Protein AF-Q8W401-F1 (afdb_monomer)

InterPro domains:
  IPR036259 MFS transporter superfamily [G3DSA:1.20.1250.20] (1-183)
  IPR036259 MFS transporter superfamily [SSF103473] (4-294)

Sequence (300 aa):
LCGPISGMIVQPVVGYYSDNCSSRFGRRRPFIAAGAALVTIAVFLIGFAADLGHASGDPLGKGSKPRAIAVFVVGFWILDVANNMLQGPCRALLADLSGGKAGRMRTSNAFFSFFMAVGNVLGYAAGSYSRLYKIFPFSKTPACDIYCANLKSCFFIAVFLLLSLTILALTVVRENELPEKDEHEIDEKAGGGGKSKVPFFGEIFGALKDLPRPMWILLLVTCLNWIAWFPFFLYVTDWMAKEVYGGKVGDGRLYDLGVHAGALGLLLNSVVLGFMSLSVEFLGKKIGGVKRLWGILNFV

Nearest PDB structures (foldseek):
  8bb6-assembly2_B  TM=8.408E-01  e=1.622E-19  Arabidopsis thaliana
  8e2i-assembly1_F  TM=4.088E-01  e=3.345E+00  Homo sapiens
  7tai-assembly1_C  TM=2.744E-01  e=9.959E+00  Homo sapiens
  3wme-assembly1_A  TM=1.448E-01  e=4.346E+00  Cyanidioschyzon merolae strain 10D

Solvent-accessible surface area (backbone atoms only — not comparable to full-atom values): 16053 Å² total; per-residue (Å²): 115,59,62,65,54,32,45,68,49,36,31,57,51,48,49,53,55,31,75,70,34,85,47,98,74,36,38,45,46,58,48,37,53,51,12,54,52,36,32,44,56,11,49,50,36,42,53,39,9,47,52,54,10,38,75,76,68,33,77,87,67,100,64,90,42,67,54,17,49,52,39,28,52,53,15,50,48,41,30,40,41,14,50,30,34,28,51,46,43,50,53,51,49,54,44,59,76,30,68,82,38,68,68,49,39,51,54,49,56,25,50,50,49,25,53,52,19,51,50,48,32,52,50,39,52,55,71,66,42,87,65,47,26,70,81,41,62,84,48,53,46,97,62,32,54,71,69,49,7,22,52,33,37,51,44,53,55,50,43,53,52,50,52,53,50,48,53,47,45,64,70,69,57,79,74,73,82,72,75,78,74,74,71,74,82,71,58,82,80,63,83,84,78,80,91,70,82,66,55,72,65,55,52,52,54,48,58,60,68,70,51,54,71,69,54,56,54,53,51,50,52,50,53,58,53,46,64,63,48,53,57,45,76,74,40,46,33,58,43,30,5,37,73,72,48,66,19,42,90,96,67,45,75,41,20,56,51,16,33,49,50,30,41,48,51,54,26,51,51,24,51,52,50,21,55,45,40,61,42,50,62,57,50,14,64,75,61,75,32,60,69,51,43,54,54,55,61,74,78,109

Secondary structure (DSSP, 8-state):
-HHHHHHHHHHHHHHHHHHT--BTTBSSHHHHHHHHHHHHHHHHHHHTHHHHHHHTT--SSSS--HHHHHHHHHHHHHHHHHHHHHHHHHHHHHHHTTTT-HHHHHHHHHHHHHHHHHHHHHHHHHHH-TTGGGTSGGG-BTTB-HHHHHHHHHHHHHHHHHHHHHHHHHHH---PPPP---GGGTGGGS---------HHHHHHHHHHTS-HHHHHHHHHHHHHHHHHHHHHHHHHHHIIIIIT-PPTTS-HHHHHHHHHHHHHHHHHHHHHHHHHHHHHHHHHHTTSHHHHHHHHT--

Structure (mmCIF, N/CA/C/O backbone):
data_AF-Q8W401-F1
#
_entry.id   AF-Q8W401-F1
#
loop_
_atom_site.group_PDB
_atom_site.id
_atom_site.type_symbol
_atom_site.label_atom_id
_atom_site.label_alt_id
_atom_site.label_comp_id
_atom_site.label_asym_id
_atom_site.label_entity_id
_atom_site.label_seq_id
_atom_site.pdbx_PDB_ins_code
_atom_site.Cartn_x
_atom_site.Cartn_y
_atom_site.Cartn_z
_atom_site.occupancy
_atom_site.B_iso_or_equiv
_atom_site.auth_seq_id
_atom_site.auth_comp_id
_atom_site.auth_asym_id
_atom_site.auth_atom_id
_atom_site.pdbx_PDB_model_num
ATOM 1 N N . LEU A 1 1 ? -4.414 8.780 -10.825 1.00 53.62 1 LEU A N 1
ATOM 2 C CA . LEU A 1 1 ? -5.872 9.000 -10.671 1.00 53.62 1 LEU A CA 1
ATOM 3 C C . LEU A 1 1 ? -6.590 7.824 -10.003 1.00 53.62 1 LEU A C 1
ATOM 5 O O . LEU A 1 1 ? -7.499 8.080 -9.231 1.00 53.62 1 LEU A O 1
ATOM 9 N N . CYS A 1 2 ? -6.184 6.572 -10.253 1.00 67.38 2 CYS A N 1
ATOM 10 C CA . CYS A 1 2 ? -6.831 5.394 -9.662 1.00 67.38 2 CYS A CA 1
ATOM 11 C C . CYS A 1 2 ? -6.937 5.456 -8.121 1.00 67.38 2 CYS A C 1
ATOM 13 O O . CYS A 1 2 ? -8.058 5.434 -7.627 1.00 67.38 2 CYS A O 1
ATOM 15 N N . GLY A 1 3 ? -5.817 5.714 -7.424 1.00 72.00 3 GLY A N 1
ATOM 16 C CA . GLY A 1 3 ? -5.722 5.883 -5.959 1.00 72.00 3 GLY A CA 1
ATOM 17 C C . GLY A 1 3 ? -6.899 6.601 -5.295 1.00 72.00 3 GLY A C 1
ATOM 18 O O . GLY A 1 3 ? -7.693 5.991 -4.577 1.00 72.00 3 GLY A O 1
ATOM 19 N N . PRO A 1 4 ? -7.038 7.917 -5.533 1.00 71.88 4 PRO A N 1
ATOM 20 C CA . PRO A 1 4 ? -8.121 8.696 -4.942 1.00 71.88 4 PRO A CA 1
ATOM 21 C C . PRO A 1 4 ? -9.519 8.221 -5.350 1.00 71.88 4 PRO A C 1
ATOM 23 O O . PRO A 1 4 ? -10.421 8.218 -4.519 1.00 71.88 4 PRO A O 1
ATOM 26 N N . ILE A 1 5 ? -9.717 7.803 -6.606 1.00 75.75 5 ILE A N 1
ATOM 27 C CA . ILE A 1 5 ? -11.035 7.363 -7.089 1.00 75.75 5 ILE A CA 1
ATOM 28 C C . ILE A 1 5 ? -11.457 6.063 -6.407 1.00 75.75 5 ILE A C 1
ATOM 30 O O . ILE A 1 5 ? -12.587 5.973 -5.923 1.00 75.75 5 ILE A O 1
ATOM 34 N N . SER A 1 6 ? -10.570 5.067 -6.338 1.00 81.31 6 SER A N 1
ATOM 35 C CA . SER A 1 6 ? -10.914 3.815 -5.672 1.00 81.31 6 SER A CA 1
ATOM 36 C C . SER A 1 6 ? -11.056 4.032 -4.166 1.00 81.31 6 SER A C 1
ATOM 38 O O . SER A 1 6 ? -12.017 3.542 -3.592 1.00 81.31 6 SER A O 1
ATOM 40 N N . GLY A 1 7 ? -10.226 4.868 -3.535 1.00 79.44 7 GLY A N 1
ATOM 41 C CA . GLY A 1 7 ? -10.394 5.223 -2.123 1.00 79.44 7 GLY A CA 1
ATOM 42 C C . GLY A 1 7 ? -11.759 5.844 -1.812 1.00 79.44 7 GLY A C 1
ATOM 43 O O . GLY A 1 7 ? -12.415 5.430 -0.857 1.00 79.44 7 GLY A O 1
ATOM 44 N N . MET A 1 8 ? -12.229 6.776 -2.648 1.00 80.12 8 MET A N 1
ATOM 45 C CA . MET A 1 8 ? -13.526 7.442 -2.466 1.00 80.12 8 MET A CA 1
ATOM 46 C C . MET A 1 8 ? -14.729 6.511 -2.644 1.00 80.12 8 MET A C 1
ATOM 48 O O . MET A 1 8 ? -15.751 6.727 -2.001 1.00 80.12 8 MET A O 1
ATOM 52 N N . ILE A 1 9 ? -14.639 5.506 -3.517 1.00 83.69 9 ILE A N 1
ATOM 53 C CA . ILE A 1 9 ? -15.779 4.634 -3.846 1.00 83.69 9 ILE A CA 1
ATOM 54 C C . ILE A 1 9 ? -15.702 3.312 -3.081 1.00 83.69 9 ILE A C 1
ATOM 56 O O . ILE A 1 9 ? -16.675 2.884 -2.466 1.00 83.69 9 ILE A O 1
ATOM 60 N N . VAL A 1 10 ? -14.545 2.657 -3.099 1.00 86.06 10 VAL A N 1
ATOM 61 C CA . VAL A 1 10 ? -14.350 1.316 -2.541 1.00 86.06 10 VAL A CA 1
ATOM 62 C C . VAL A 1 10 ? -14.440 1.344 -1.025 1.00 86.06 10 VAL A C 1
ATOM 64 O O . VAL A 1 10 ? -15.120 0.487 -0.473 1.00 86.06 10 VAL A O 1
ATOM 67 N N . GLN A 1 11 ? -13.816 2.309 -0.337 1.00 84.06 11 GLN A N 1
ATOM 68 C CA . GLN A 1 11 ? -13.836 2.307 1.132 1.00 84.06 11 GLN A CA 1
ATOM 69 C C . GLN A 1 11 ? -15.258 2.448 1.701 1.00 84.06 11 GLN A C 1
ATOM 71 O O . GLN A 1 11 ? -15.605 1.638 2.563 1.00 84.06 11 GLN A O 1
ATOM 76 N N . PRO A 1 12 ? -16.117 3.378 1.229 1.00 83.50 12 PRO A N 1
ATOM 77 C CA . PRO A 1 12 ? -17.485 3.471 1.735 1.00 83.50 12 PRO A CA 1
ATOM 78 C C . PRO A 1 12 ? -18.342 2.262 1.353 1.00 83.50 12 PRO A C 1
ATOM 80 O O . PRO A 1 12 ? -19.078 1.751 2.193 1.00 83.50 12 PRO A O 1
ATOM 83 N N . VAL A 1 13 ? -18.220 1.769 0.112 1.00 85.81 13 VAL A N 1
ATOM 84 C CA . VAL A 1 13 ? -18.983 0.605 -0.374 1.00 85.81 13 VAL A CA 1
ATOM 85 C C . VAL A 1 13 ? -18.628 -0.635 0.437 1.00 85.81 13 VAL A C 1
ATOM 87 O O . VAL A 1 13 ? -19.504 -1.293 0.994 1.00 85.81 13 VAL A O 1
ATOM 90 N N . VAL A 1 14 ? -17.335 -0.941 0.541 1.00 86.50 14 VAL A N 1
ATOM 91 C CA . VAL A 1 14 ? -16.844 -2.089 1.304 1.00 86.50 14 VAL A CA 1
ATOM 92 C C . VAL A 1 14 ? -17.163 -1.923 2.784 1.00 86.50 14 VAL A C 1
ATOM 94 O O . VAL A 1 14 ? -17.536 -2.905 3.407 1.00 86.50 14 VAL A O 1
ATOM 97 N N . GLY A 1 15 ? -17.075 -0.713 3.343 1.00 84.12 15 GLY A N 1
ATOM 98 C CA . GLY A 1 15 ? -17.476 -0.438 4.724 1.00 84.12 15 GLY A CA 1
ATOM 99 C C . GLY A 1 15 ? -18.934 -0.818 4.985 1.00 84.12 15 GLY A C 1
ATOM 100 O O . GLY A 1 15 ? -19.200 -1.649 5.848 1.00 84.12 15 GLY A O 1
ATOM 101 N N . TYR A 1 16 ? -19.859 -0.304 4.172 1.00 83.50 16 TYR A N 1
ATOM 102 C CA . TYR A 1 16 ? -21.290 -0.579 4.311 1.00 83.50 16 TYR A CA 1
ATOM 103 C C . TYR A 1 16 ? -21.640 -2.057 4.118 1.00 83.50 16 TYR A C 1
ATOM 105 O O . TYR A 1 16 ? -22.346 -2.643 4.938 1.00 83.50 16 TYR A O 1
ATOM 113 N N . TYR A 1 17 ? -21.139 -2.692 3.055 1.00 84.44 17 TYR A N 1
ATOM 114 C CA . TYR A 1 17 ? -21.417 -4.112 2.822 1.00 84.44 17 TYR A CA 1
ATOM 115 C C . TYR A 1 17 ? -20.720 -5.011 3.840 1.00 84.44 17 TYR A C 1
ATOM 117 O O . TYR A 1 17 ? -21.271 -6.046 4.208 1.00 84.44 17 TYR A O 1
ATOM 125 N N . SER A 1 18 ? -19.538 -4.619 4.323 1.00 84.25 18 SER A N 1
ATOM 126 C CA . SER A 1 18 ? -18.862 -5.332 5.399 1.00 84.25 18 SER A CA 1
ATOM 127 C C . SER A 1 18 ? -19.640 -5.237 6.694 1.00 84.25 18 SER A C 1
ATOM 129 O O . SER A 1 18 ? -19.742 -6.254 7.361 1.00 84.25 18 SER A O 1
ATOM 131 N N . ASP A 1 19 ? -20.199 -4.082 7.048 1.00 80.38 19 ASP A N 1
ATOM 132 C CA . ASP A 1 19 ? -20.961 -3.908 8.289 1.00 80.38 19 ASP A CA 1
ATOM 133 C C . ASP A 1 19 ? -22.314 -4.645 8.276 1.00 80.38 19 ASP A C 1
ATOM 135 O O . ASP A 1 19 ? -22.806 -5.026 9.336 1.00 80.38 19 ASP A O 1
ATOM 139 N N . ASN A 1 20 ? -22.875 -4.921 7.094 1.00 77.50 20 ASN A N 1
ATOM 140 C CA . ASN A 1 20 ? -24.148 -5.633 6.916 1.00 77.50 20 ASN A CA 1
ATOM 141 C C . ASN A 1 20 ? -23.993 -7.128 6.559 1.00 77.50 20 ASN A C 1
ATOM 143 O O . ASN A 1 20 ? -24.969 -7.799 6.226 1.00 77.50 20 ASN A O 1
ATOM 147 N N . CYS A 1 21 ? -22.773 -7.670 6.577 1.00 80.56 21 CYS A N 1
ATOM 148 C CA . CYS A 1 21 ? -22.515 -9.054 6.185 1.00 80.56 21 CYS A CA 1
ATOM 149 C C . CYS A 1 21 ? -22.707 -10.034 7.353 1.00 80.56 21 CYS A C 1
ATOM 151 O O . CYS A 1 21 ? -22.027 -9.935 8.371 1.00 80.56 21 CYS A O 1
ATOM 153 N N . SER A 1 22 ? -23.563 -11.043 7.173 1.00 76.94 22 SER A N 1
ATOM 154 C CA . SER A 1 22 ? -23.825 -12.118 8.145 1.00 76.94 22 SER A CA 1
ATOM 155 C C . SER A 1 22 ? -23.266 -13.475 7.682 1.00 76.94 22 SER A C 1
ATOM 157 O O . SER A 1 22 ? -23.947 -14.502 7.714 1.00 76.94 22 SER A O 1
ATOM 159 N N . SER A 1 23 ? -22.039 -13.493 7.156 1.00 78.75 23 SER A N 1
ATOM 160 C CA . SER A 1 23 ? -21.417 -14.725 6.652 1.00 78.75 23 SER A CA 1
ATOM 161 C C . SER A 1 23 ? -20.964 -15.653 7.786 1.00 78.75 23 SER A C 1
ATOM 163 O O . SER A 1 23 ? -20.516 -15.200 8.836 1.00 78.75 23 SER A O 1
ATOM 165 N N . ARG A 1 24 ? -20.951 -16.973 7.532 1.00 75.38 24 ARG A N 1
ATOM 166 C CA . ARG A 1 24 ? -20.413 -18.009 8.447 1.00 75.38 24 ARG A CA 1
ATOM 167 C C . ARG A 1 24 ? -18.958 -17.786 8.871 1.00 75.38 24 ARG A C 1
ATOM 169 O O . ARG A 1 24 ? -18.494 -18.386 9.833 1.00 75.38 24 ARG A O 1
ATOM 176 N N . PHE A 1 25 ? -18.215 -16.987 8.107 1.00 74.81 25 PHE A N 1
ATOM 177 C CA . PHE A 1 25 ? -16.818 -16.658 8.386 1.00 74.81 25 PHE A CA 1
ATOM 178 C C . PHE A 1 25 ? -16.664 -15.381 9.224 1.00 74.81 25 PHE A C 1
ATOM 180 O O . PHE A 1 25 ? -15.539 -14.985 9.508 1.00 74.81 25 PHE A O 1
ATOM 187 N N . GLY A 1 26 ? -17.766 -14.755 9.638 1.00 78.69 26 GLY A N 1
ATOM 188 C CA . GLY A 1 26 ? -17.787 -13.447 10.277 1.00 78.69 26 GLY A CA 1
ATOM 189 C C . GLY A 1 26 ? -18.196 -12.339 9.310 1.00 78.69 26 GLY A C 1
ATOM 190 O O . GLY A 1 26 ? -18.414 -12.554 8.115 1.00 78.69 26 GLY A O 1
ATOM 191 N N . ARG A 1 27 ? -18.277 -11.134 9.855 1.00 84.81 27 ARG A N 1
ATOM 192 C CA . ARG A 1 27 ? -18.772 -9.927 9.209 1.00 84.81 27 ARG A CA 1
ATOM 193 C C . ARG A 1 27 ? -17.706 -9.244 8.350 1.00 84.81 27 ARG A C 1
ATOM 195 O O . ARG A 1 27 ? -17.949 -8.949 7.181 1.00 84.81 27 ARG A O 1
ATOM 202 N N . ARG A 1 28 ? -16.495 -9.025 8.882 1.00 86.00 28 ARG A N 1
ATOM 203 C CA . ARG A 1 28 ? -15.424 -8.289 8.165 1.00 86.00 28 ARG A CA 1
ATOM 204 C C . ARG A 1 28 ? -14.432 -9.208 7.456 1.00 86.00 28 ARG A C 1
ATOM 206 O O . ARG A 1 28 ? -13.881 -8.856 6.412 1.00 86.00 28 ARG A O 1
ATOM 213 N N . ARG A 1 29 ? -14.259 -10.424 7.971 1.00 87.19 29 ARG A N 1
ATOM 214 C CA . ARG A 1 29 ? -13.367 -11.470 7.439 1.00 87.19 29 ARG A CA 1
ATOM 215 C C . ARG A 1 29 ? -13.479 -11.768 5.937 1.00 87.19 29 ARG A C 1
ATOM 217 O O . ARG A 1 29 ? -12.428 -11.816 5.293 1.00 87.19 29 ARG A O 1
ATOM 224 N N . PRO A 1 30 ? -14.674 -11.944 5.336 1.00 89.00 30 PRO A N 1
ATOM 225 C CA . PRO A 1 30 ? -14.780 -12.238 3.905 1.00 89.00 30 PRO A CA 1
ATOM 226 C C . PRO A 1 30 ? -14.191 -11.130 3.025 1.00 89.00 30 PRO A C 1
ATOM 228 O O . PRO A 1 30 ? -13.574 -11.418 2.002 1.00 89.00 30 PRO A O 1
ATOM 231 N N . PHE A 1 31 ? -14.327 -9.871 3.447 1.00 90.75 31 PHE A N 1
ATOM 232 C CA . PHE A 1 31 ? -13.817 -8.721 2.704 1.00 90.75 31 PHE A CA 1
ATOM 233 C C . PHE A 1 31 ? -12.294 -8.621 2.789 1.00 90.75 31 PHE A C 1
ATOM 235 O O . PHE A 1 31 ? -11.649 -8.329 1.785 1.00 90.75 31 PHE A O 1
ATOM 242 N N . ILE A 1 32 ? -11.710 -8.950 3.946 1.00 90.44 32 ILE A N 1
ATOM 243 C CA . ILE A 1 32 ? -10.251 -9.044 4.112 1.00 90.44 32 ILE A CA 1
ATOM 244 C C . ILE A 1 32 ? -9.686 -10.160 3.218 1.00 90.44 32 ILE A C 1
ATOM 246 O O . ILE A 1 32 ? -8.704 -9.943 2.509 1.00 90.44 32 ILE A O 1
ATOM 250 N N . ALA A 1 33 ? -10.332 -11.333 3.198 1.00 92.19 33 ALA A N 1
ATOM 251 C CA . ALA A 1 33 ? -9.932 -12.457 2.349 1.00 92.19 33 ALA A CA 1
ATOM 252 C C . ALA A 1 33 ? -10.006 -12.108 0.853 1.00 92.19 33 ALA A C 1
ATOM 254 O O . ALA A 1 33 ? -9.061 -12.359 0.105 1.00 92.19 33 ALA A O 1
ATOM 255 N N . ALA A 1 34 ? -11.115 -11.496 0.427 1.00 92.81 34 ALA A N 1
ATOM 256 C CA . ALA A 1 34 ? -11.310 -11.052 -0.948 1.00 92.81 34 ALA A CA 1
ATOM 257 C C . ALA A 1 34 ? -10.284 -9.980 -1.347 1.00 92.81 34 ALA A C 1
ATOM 259 O O . ALA A 1 34 ? -9.687 -10.083 -2.416 1.00 92.81 34 ALA A O 1
ATOM 260 N N . GLY A 1 35 ? -10.006 -9.012 -0.468 1.00 93.31 35 GLY A N 1
ATOM 261 C CA . GLY A 1 35 ? -8.952 -8.019 -0.669 1.00 93.31 35 GLY A CA 1
ATOM 262 C C . GLY A 1 35 ? -7.580 -8.667 -0.865 1.00 93.31 35 GLY A C 1
ATOM 263 O O . GLY A 1 35 ? -6.893 -8.357 -1.833 1.00 93.31 35 GLY A O 1
ATOM 264 N N . ALA A 1 36 ? -7.197 -9.630 -0.020 1.00 94.25 36 ALA A N 1
ATOM 265 C CA . ALA A 1 36 ? -5.917 -10.337 -0.145 1.00 94.25 36 ALA A CA 1
ATOM 266 C C . ALA A 1 36 ? -5.808 -11.160 -1.446 1.00 94.25 36 ALA A C 1
ATOM 268 O O . ALA A 1 36 ? -4.750 -11.191 -2.086 1.00 94.25 36 ALA A O 1
ATOM 269 N N . ALA A 1 37 ? -6.906 -11.788 -1.876 1.00 95.12 37 ALA A N 1
ATOM 270 C CA . ALA A 1 37 ? -6.972 -12.494 -3.154 1.00 95.12 37 ALA A CA 1
ATOM 271 C C . ALA A 1 37 ? -6.835 -11.531 -4.347 1.00 95.12 37 ALA A C 1
ATOM 273 O O . ALA A 1 37 ? -6.069 -11.800 -5.273 1.00 95.12 37 ALA A O 1
ATOM 274 N N . LEU A 1 38 ? -7.510 -10.378 -4.305 1.00 95.06 38 LEU A N 1
ATOM 275 C CA . LEU A 1 38 ? -7.401 -9.352 -5.342 1.00 95.06 38 LEU A CA 1
ATOM 276 C C . LEU A 1 38 ? -6.004 -8.726 -5.390 1.00 95.06 38 LEU A C 1
ATOM 278 O O . LEU A 1 38 ? -5.482 -8.540 -6.488 1.00 95.06 38 LEU A O 1
ATOM 282 N N . VAL A 1 39 ? -5.365 -8.470 -4.237 1.00 95.31 39 VAL A N 1
ATOM 283 C CA . VAL A 1 39 ? -3.959 -8.030 -4.190 1.00 95.31 39 VAL A CA 1
ATOM 284 C C . VAL A 1 39 ? -3.101 -9.058 -4.912 1.00 95.31 39 VAL A C 1
ATOM 286 O O . VAL A 1 39 ? -2.348 -8.686 -5.803 1.00 95.31 39 VAL A O 1
ATOM 289 N N . THR A 1 40 ? -3.266 -10.345 -4.596 1.00 94.88 40 THR A N 1
ATOM 290 C CA . THR A 1 40 ? -2.511 -11.433 -5.232 1.00 94.88 40 THR A CA 1
ATOM 291 C C . THR A 1 40 ? -2.641 -11.394 -6.755 1.00 94.88 40 THR A C 1
ATOM 293 O O . THR A 1 40 ? -1.631 -11.337 -7.454 1.00 94.88 40 THR A O 1
ATOM 296 N N . ILE A 1 41 ? -3.868 -11.343 -7.280 1.00 95.25 41 ILE A N 1
ATOM 297 C CA . ILE A 1 41 ? -4.121 -11.243 -8.727 1.00 95.25 41 ILE A CA 1
ATOM 298 C C . ILE A 1 41 ? -3.446 -9.996 -9.314 1.00 95.25 41 ILE A C 1
ATOM 300 O O . ILE A 1 41 ? -2.795 -10.069 -10.356 1.00 95.25 41 ILE A O 1
ATOM 304 N N . ALA A 1 42 ? -3.557 -8.857 -8.633 1.00 95.19 42 ALA A N 1
ATOM 305 C CA . ALA A 1 42 ? -3.017 -7.593 -9.102 1.00 95.19 42 ALA A CA 1
ATOM 306 C C . ALA A 1 42 ? -1.485 -7.586 -9.197 1.00 95.19 42 ALA A C 1
ATOM 308 O O . ALA A 1 42 ? -0.945 -7.199 -10.234 1.00 95.19 42 ALA A O 1
ATOM 309 N N . VAL A 1 43 ? -0.768 -8.045 -8.161 1.00 93.00 43 VAL A N 1
ATOM 310 C CA . VAL A 1 43 ? 0.703 -8.117 -8.219 1.00 93.00 43 VAL A CA 1
ATOM 311 C C . VAL A 1 43 ? 1.198 -9.148 -9.230 1.00 93.00 43 VAL A C 1
ATOM 313 O O . VAL A 1 43 ? 2.246 -8.923 -9.834 1.00 93.00 43 VAL A O 1
ATOM 316 N N . PHE A 1 44 ? 0.444 -10.219 -9.498 1.00 91.88 44 PHE A N 1
ATOM 317 C CA . PHE A 1 44 ? 0.750 -11.116 -10.615 1.00 91.88 44 PHE A CA 1
ATOM 318 C C . PHE A 1 44 ? 0.619 -10.408 -11.967 1.00 91.88 44 PHE A C 1
ATOM 320 O O . PHE A 1 44 ? 1.551 -10.459 -12.768 1.00 91.88 44 PHE A O 1
ATOM 327 N N . LEU A 1 45 ? -0.487 -9.697 -12.210 1.00 92.81 45 LEU A N 1
ATOM 328 C CA . LEU A 1 45 ? -0.677 -8.937 -13.450 1.00 92.81 45 LEU A CA 1
ATOM 329 C C . LEU A 1 45 ? 0.415 -7.880 -13.645 1.00 92.81 45 LEU A C 1
ATOM 331 O O . LEU A 1 45 ? 0.962 -7.766 -14.737 1.00 92.81 45 LEU A O 1
ATOM 335 N N . ILE A 1 46 ? 0.773 -7.146 -12.589 1.00 91.75 46 ILE A N 1
ATOM 336 C CA . ILE A 1 46 ? 1.822 -6.119 -12.632 1.00 91.75 46 ILE A CA 1
ATOM 337 C C . ILE A 1 46 ? 3.199 -6.753 -12.856 1.00 91.75 46 ILE A C 1
ATOM 339 O O . ILE A 1 46 ? 3.941 -6.322 -13.737 1.00 91.75 46 ILE A O 1
ATOM 343 N N . GLY A 1 47 ? 3.546 -7.784 -12.081 1.00 89.31 47 GLY A 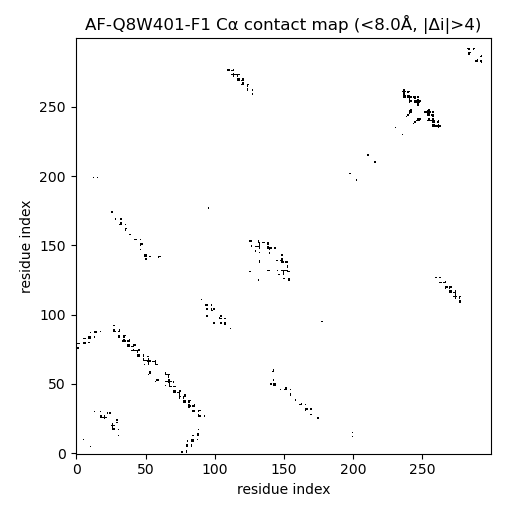N 1
ATOM 344 C CA . GLY A 1 47 ? 4.850 -8.442 -12.154 1.00 89.31 47 GLY A CA 1
ATOM 345 C C . GLY A 1 47 ? 5.106 -9.114 -13.501 1.00 89.31 47 GLY A C 1
ATOM 346 O O . GLY A 1 47 ? 6.224 -9.061 -14.007 1.00 89.31 47 GLY A O 1
ATOM 347 N N . PHE A 1 48 ? 4.073 -9.704 -14.106 1.00 89.31 48 PHE A N 1
ATOM 348 C CA . PHE A 1 48 ? 4.147 -10.371 -15.409 1.00 89.31 48 PHE A CA 1
ATOM 349 C C . PHE A 1 48 ? 3.661 -9.499 -16.573 1.00 89.31 48 PHE A C 1
ATOM 351 O O . PHE A 1 48 ? 3.533 -9.998 -17.689 1.00 89.31 48 PHE A O 1
ATOM 358 N N . ALA A 1 49 ? 3.432 -8.197 -16.366 1.00 90.12 49 ALA A N 1
ATOM 359 C CA . ALA A 1 49 ? 2.929 -7.304 -17.410 1.00 90.12 49 ALA A CA 1
ATOM 360 C C . ALA A 1 49 ? 3.817 -7.316 -18.666 1.00 90.12 49 ALA A C 1
ATOM 362 O O . ALA A 1 49 ? 3.311 -7.359 -19.785 1.00 90.12 49 ALA A O 1
ATOM 363 N N . ALA A 1 50 ? 5.143 -7.341 -18.488 1.00 87.06 50 ALA A N 1
ATOM 364 C CA . ALA A 1 50 ? 6.096 -7.406 -19.595 1.00 87.06 50 ALA A CA 1
ATOM 365 C C . ALA A 1 50 ? 6.033 -8.741 -20.361 1.00 87.06 50 ALA A C 1
ATOM 367 O O . ALA A 1 50 ? 6.126 -8.741 -21.588 1.00 87.06 50 ALA A O 1
ATOM 368 N N . ASP A 1 51 ? 5.847 -9.865 -19.662 1.00 87.19 51 ASP A N 1
ATOM 369 C CA . ASP A 1 51 ? 5.745 -11.192 -20.284 1.00 87.19 51 ASP A CA 1
ATOM 370 C C . ASP A 1 51 ? 4.412 -11.382 -20.998 1.00 87.19 51 ASP A C 1
ATOM 372 O O . ASP A 1 51 ? 4.382 -11.879 -22.118 1.00 87.19 51 ASP A O 1
ATOM 376 N N . LEU A 1 52 ? 3.313 -10.948 -20.376 1.00 88.31 52 LEU A N 1
ATOM 377 C CA . LEU A 1 52 ? 1.976 -10.981 -20.964 1.00 88.31 52 LEU A CA 1
ATOM 378 C C . LEU A 1 52 ? 1.879 -10.039 -22.166 1.00 88.31 52 LEU A C 1
ATOM 380 O O . LEU A 1 52 ? 1.295 -10.398 -23.188 1.00 88.31 52 LEU A O 1
ATOM 384 N N . GLY A 1 53 ? 2.499 -8.860 -22.085 1.00 88.56 53 GLY A N 1
ATOM 385 C CA . GLY A 1 53 ? 2.644 -7.952 -23.220 1.00 88.56 53 GLY A CA 1
ATOM 386 C C . GLY A 1 53 ? 3.408 -8.605 -24.367 1.00 88.56 53 GLY A C 1
ATOM 387 O O . GLY A 1 53 ? 2.946 -8.594 -25.504 1.00 88.56 53 GLY A O 1
ATOM 388 N N . HIS A 1 54 ? 4.533 -9.261 -24.073 1.00 86.88 54 HIS A N 1
ATOM 389 C CA . HIS A 1 54 ? 5.301 -9.969 -25.093 1.00 86.88 54 HIS A CA 1
ATOM 390 C C . HIS A 1 54 ? 4.530 -11.148 -25.708 1.00 86.88 54 HIS A C 1
ATOM 392 O O . HIS A 1 54 ? 4.452 -11.251 -26.929 1.00 86.88 54 HIS A O 1
ATOM 398 N N . ALA A 1 55 ? 3.898 -11.990 -24.886 1.00 87.94 55 ALA A N 1
ATOM 399 C CA . ALA A 1 55 ? 3.083 -13.118 -25.343 1.00 87.94 55 ALA A CA 1
ATOM 400 C C . ALA A 1 55 ? 1.881 -12.667 -26.185 1.00 87.94 55 ALA A C 1
ATOM 402 O O . ALA A 1 55 ? 1.474 -13.357 -27.116 1.00 87.94 55 ALA A O 1
ATOM 403 N N . SER A 1 56 ? 1.336 -11.487 -25.889 1.00 87.31 56 SER A N 1
ATOM 404 C CA . SER A 1 56 ? 0.279 -10.871 -26.687 1.00 87.31 56 SER A CA 1
ATOM 405 C C . SER A 1 56 ? 0.804 -10.125 -27.912 1.00 87.31 56 SER A C 1
ATOM 407 O O . SER A 1 56 ? -0.015 -9.647 -28.685 1.00 87.31 56 SER A O 1
ATOM 409 N N . GLY A 1 57 ? 2.123 -10.054 -28.135 1.00 84.38 57 GLY A N 1
ATOM 410 C CA . GLY A 1 57 ? 2.783 -9.602 -29.365 1.00 84.38 57 GLY A CA 1
ATOM 411 C C . GLY A 1 57 ? 3.529 -8.264 -29.281 1.00 84.38 57 GLY A C 1
ATOM 412 O O . GLY A 1 57 ? 3.785 -7.664 -30.323 1.00 84.38 57 GLY A O 1
ATOM 413 N N . ASP A 1 58 ? 3.863 -7.775 -28.082 1.00 87.94 58 ASP A N 1
ATOM 414 C CA . ASP A 1 58 ? 4.787 -6.642 -27.931 1.00 87.94 58 ASP A CA 1
ATOM 415 C C . ASP A 1 58 ? 6.233 -7.038 -28.307 1.00 87.94 58 ASP A C 1
ATOM 417 O O . ASP A 1 58 ? 6.680 -8.160 -28.022 1.00 87.94 58 ASP A O 1
ATOM 421 N N . PRO A 1 59 ? 7.009 -6.108 -28.899 1.00 83.69 59 PRO A N 1
ATOM 422 C CA . PRO A 1 59 ? 8.382 -6.369 -29.312 1.00 83.69 59 PRO A CA 1
ATOM 423 C C . PRO A 1 59 ? 9.333 -6.569 -28.120 1.00 83.69 59 PRO A C 1
ATOM 425 O O . PRO A 1 59 ? 9.235 -5.913 -27.076 1.00 83.69 59 PRO A O 1
ATOM 428 N N . LEU A 1 60 ? 10.327 -7.441 -28.310 1.00 74.88 60 LEU A N 1
ATOM 429 C CA . LEU A 1 60 ? 11.451 -7.615 -27.388 1.00 74.88 60 LEU A CA 1
ATOM 430 C C . LEU A 1 60 ? 12.457 -6.472 -27.603 1.00 74.88 60 LEU A C 1
ATOM 432 O O . LEU A 1 60 ? 13.256 -6.508 -28.532 1.00 74.88 60 LEU A O 1
ATOM 436 N N . GLY A 1 61 ? 12.405 -5.426 -26.772 1.00 70.44 61 GLY A N 1
ATOM 437 C CA . GLY A 1 61 ? 13.365 -4.317 -26.840 1.00 70.44 61 GLY A CA 1
ATOM 438 C C . GLY A 1 61 ? 12.995 -3.090 -26.001 1.00 70.44 61 GLY A C 1
ATOM 439 O O . GLY A 1 61 ? 12.012 -3.106 -25.257 1.00 70.44 61 GLY A O 1
ATOM 440 N N . LYS A 1 62 ? 13.787 -2.013 -26.140 1.00 65.75 62 LYS A N 1
ATOM 441 C CA . LYS A 1 62 ? 13.598 -0.696 -25.487 1.00 65.75 62 LYS A CA 1
ATOM 442 C C . LYS A 1 62 ? 12.582 0.205 -26.227 1.00 65.75 62 LYS A C 1
ATOM 444 O O . LYS A 1 62 ? 12.770 1.413 -26.315 1.00 65.75 62 LYS A O 1
ATOM 449 N N . GLY A 1 63 ? 11.538 -0.390 -26.808 1.00 73.69 63 GLY A N 1
ATOM 450 C CA . GLY A 1 63 ? 10.461 0.321 -27.507 1.00 73.69 63 GLY A CA 1
ATOM 451 C C . GLY A 1 63 ? 9.209 0.494 -26.645 1.00 73.69 63 GLY A C 1
ATOM 452 O O . GLY A 1 63 ? 9.116 -0.066 -25.55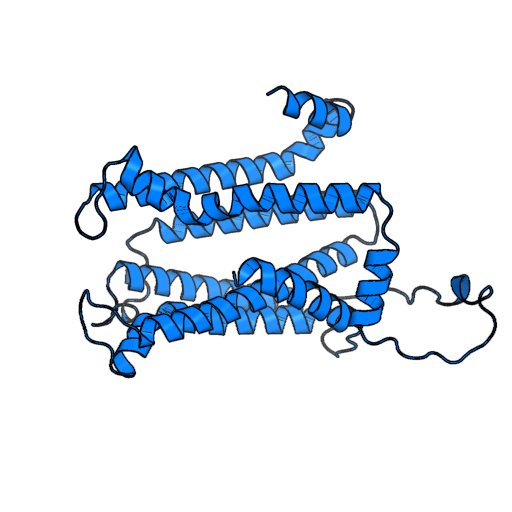2 1.00 73.69 63 GLY A O 1
ATOM 453 N N . SER A 1 64 ? 8.228 1.244 -27.152 1.00 78.94 64 SER A N 1
ATOM 454 C CA . SER A 1 64 ? 6.900 1.315 -26.531 1.00 78.94 64 SER A CA 1
ATOM 455 C C . SER A 1 64 ? 6.235 -0.066 -26.550 1.00 78.94 64 SER A C 1
ATOM 457 O O . SER A 1 64 ? 6.198 -0.722 -27.591 1.00 78.94 64 SER A O 1
ATOM 459 N N . LYS A 1 65 ? 5.725 -0.504 -25.394 1.00 87.69 65 LYS A N 1
ATOM 460 C CA . LYS A 1 65 ? 5.075 -1.808 -25.184 1.00 87.69 65 LYS A CA 1
ATOM 461 C C . LYS A 1 65 ? 3.610 -1.590 -24.790 1.00 87.69 65 LYS A C 1
ATOM 463 O O . LYS A 1 65 ? 3.287 -1.622 -23.599 1.00 87.69 65 LYS A O 1
ATOM 468 N N . PRO A 1 66 ? 2.726 -1.255 -25.747 1.00 88.75 66 PRO A N 1
ATOM 469 C CA . PRO A 1 66 ? 1.365 -0.828 -25.438 1.00 88.75 66 PRO A CA 1
ATOM 470 C C . PRO A 1 66 ? 0.547 -1.919 -24.738 1.00 88.75 66 PRO A C 1
ATOM 472 O O . PRO A 1 66 ? -0.249 -1.598 -23.855 1.00 88.75 66 PRO A O 1
ATOM 475 N N . ARG A 1 67 ? 0.753 -3.201 -25.074 1.00 89.75 67 ARG A N 1
ATOM 476 C CA . ARG A 1 67 ? 0.000 -4.306 -24.459 1.00 89.75 67 ARG A CA 1
ATOM 477 C C . ARG A 1 67 ? 0.466 -4.555 -23.024 1.00 89.75 67 ARG A C 1
ATOM 479 O O . ARG A 1 67 ? -0.372 -4.695 -22.137 1.00 89.75 67 ARG A O 1
ATOM 486 N N . ALA A 1 68 ? 1.772 -4.500 -22.763 1.00 89.56 68 ALA A N 1
ATOM 487 C CA . ALA A 1 68 ? 2.324 -4.548 -21.409 1.00 89.56 68 ALA A CA 1
ATOM 488 C C . ALA A 1 68 ? 1.817 -3.381 -20.548 1.00 89.56 68 ALA A C 1
ATOM 490 O O . ALA A 1 68 ? 1.445 -3.586 -19.394 1.00 89.56 68 ALA A O 1
ATOM 491 N N . ILE A 1 69 ? 1.749 -2.167 -21.112 1.00 90.69 69 ILE A N 1
ATOM 492 C CA . ILE A 1 69 ? 1.192 -0.991 -20.426 1.00 90.69 69 ILE A CA 1
ATOM 493 C C . ILE A 1 69 ? -0.285 -1.219 -20.089 1.00 90.69 69 ILE A C 1
ATOM 495 O O . ILE A 1 69 ? -0.690 -0.951 -18.961 1.00 90.69 69 ILE A O 1
ATOM 499 N N . ALA A 1 70 ? -1.086 -1.752 -21.016 1.00 92.88 70 ALA A N 1
ATOM 500 C CA . ALA A 1 70 ? -2.495 -2.046 -20.757 1.00 92.88 70 ALA A CA 1
ATOM 501 C C . ALA A 1 70 ? -2.674 -3.056 -19.609 1.00 92.88 70 ALA A C 1
ATOM 503 O O . ALA A 1 70 ? -3.447 -2.801 -18.685 1.00 92.88 70 ALA A O 1
ATOM 504 N N . VAL A 1 71 ? -1.914 -4.159 -19.615 1.00 93.31 71 VAL A N 1
ATOM 505 C CA . VAL A 1 71 ? -1.934 -5.158 -18.531 1.00 93.31 71 VAL A CA 1
ATOM 506 C C . VAL A 1 71 ? -1.505 -4.537 -17.200 1.00 93.31 71 VAL A C 1
ATOM 508 O O . VAL A 1 71 ? -2.166 -4.747 -16.183 1.00 93.31 71 VAL A O 1
ATOM 511 N N . PHE A 1 72 ? -0.442 -3.727 -17.206 1.00 92.25 72 PHE A N 1
ATOM 512 C CA . PHE A 1 72 ? 0.022 -3.011 -16.020 1.00 92.25 72 PHE A CA 1
ATOM 513 C C . PHE A 1 72 ? -1.049 -2.066 -15.470 1.00 92.25 72 PHE A C 1
ATOM 515 O O . PHE A 1 72 ? -1.288 -2.063 -14.268 1.00 92.25 72 PHE A O 1
ATOM 522 N N . VAL A 1 73 ? -1.724 -1.291 -16.326 1.00 92.44 73 VAL A N 1
ATOM 523 C CA . VAL A 1 73 ? -2.788 -0.365 -15.911 1.00 92.44 73 VAL A CA 1
ATOM 524 C C . VAL A 1 73 ? -3.950 -1.127 -15.278 1.00 92.44 73 VAL A C 1
ATOM 526 O O . VAL A 1 73 ? -4.409 -0.735 -14.208 1.00 92.44 73 VAL A O 1
ATOM 529 N N . VAL A 1 74 ? -4.393 -2.233 -15.883 1.00 93.19 74 VAL A N 1
ATOM 530 C CA . VAL A 1 74 ? -5.451 -3.080 -15.306 1.00 93.19 74 VAL A CA 1
ATOM 531 C C . VAL A 1 74 ? -5.020 -3.636 -13.948 1.00 93.19 74 VAL A C 1
ATOM 533 O O . VAL A 1 74 ? -5.753 -3.500 -12.970 1.00 93.19 74 VAL A O 1
ATOM 536 N N . GLY A 1 75 ? -3.813 -4.200 -13.858 1.00 93.69 75 GLY A N 1
ATOM 537 C CA . GLY A 1 75 ? -3.263 -4.706 -12.600 1.00 93.69 75 GLY A CA 1
ATOM 538 C C . GLY A 1 75 ? -3.152 -3.619 -11.530 1.00 93.69 75 GLY A C 1
ATOM 539 O O . GLY A 1 75 ? -3.543 -3.839 -10.390 1.00 93.69 75 GLY A O 1
ATOM 540 N N . PHE A 1 76 ? -2.700 -2.420 -11.897 1.00 91.75 76 PHE A N 1
ATOM 541 C CA . PHE A 1 76 ? -2.601 -1.269 -11.001 1.00 91.75 76 PHE A CA 1
ATOM 542 C C . PHE A 1 76 ? -3.969 -0.831 -10.465 1.00 91.75 76 PHE A C 1
ATOM 544 O O . PHE A 1 76 ? -4.095 -0.545 -9.277 1.00 91.75 76 PHE A O 1
ATOM 551 N N . TRP A 1 77 ? -5.007 -0.835 -11.309 1.00 92.38 77 TRP A N 1
ATOM 552 C CA . TRP A 1 77 ? -6.373 -0.539 -10.874 1.00 92.38 77 TRP A CA 1
ATOM 553 C C . TRP A 1 77 ? -6.915 -1.572 -9.889 1.00 92.38 77 TRP A C 1
ATOM 555 O O . TRP A 1 77 ? -7.495 -1.205 -8.867 1.00 92.38 77 TRP A O 1
ATOM 565 N N . ILE A 1 78 ? -6.693 -2.859 -10.165 1.00 94.31 78 ILE A N 1
ATOM 566 C CA . ILE A 1 78 ? -7.103 -3.932 -9.254 1.00 94.31 78 ILE A CA 1
ATOM 567 C C . ILE A 1 78 ? -6.337 -3.819 -7.934 1.00 94.31 78 ILE A C 1
ATOM 569 O O . ILE A 1 78 ? -6.949 -3.950 -6.878 1.00 94.31 78 ILE A O 1
ATOM 573 N N . LEU A 1 79 ? -5.030 -3.528 -7.973 1.00 93.00 79 LEU A N 1
ATOM 574 C CA . LEU A 1 79 ? -4.203 -3.376 -6.773 1.00 93.00 79 LEU A CA 1
ATOM 575 C C . LEU A 1 79 ? -4.746 -2.276 -5.864 1.00 93.00 79 LEU A C 1
ATOM 577 O O . LEU A 1 79 ? -4.813 -2.446 -4.650 1.00 93.00 79 LEU A O 1
ATOM 581 N N . ASP A 1 80 ? -5.138 -1.153 -6.454 1.00 91.25 80 ASP A N 1
ATOM 582 C CA . ASP A 1 80 ? -5.635 -0.013 -5.705 1.00 91.25 80 ASP A CA 1
ATOM 583 C C . ASP A 1 80 ? -6.995 -0.300 -5.052 1.00 91.25 80 ASP A C 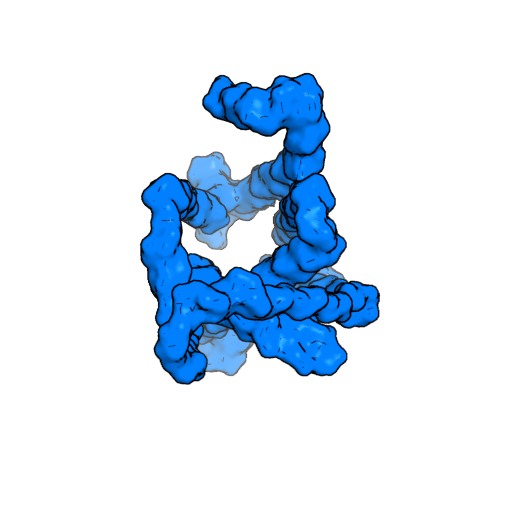1
ATOM 585 O O . ASP A 1 80 ? -7.169 -0.077 -3.852 1.00 91.25 80 ASP A O 1
ATOM 589 N N . VAL A 1 81 ? -7.925 -0.905 -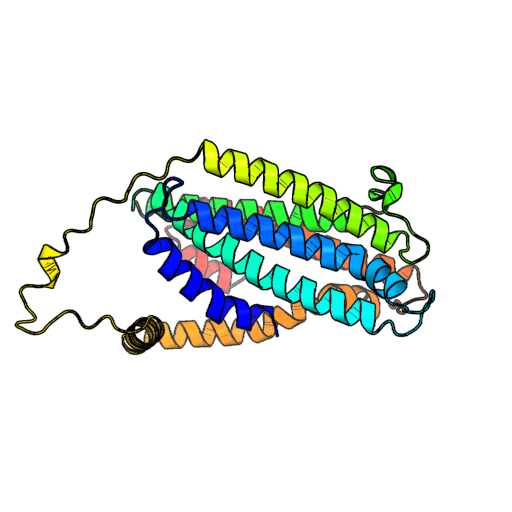5.799 1.00 90.94 81 VAL A N 1
ATOM 590 C CA . VAL A 1 81 ? -9.204 -1.389 -5.251 1.00 90.94 81 VAL A CA 1
ATOM 591 C C . VAL A 1 81 ? -8.959 -2.397 -4.125 1.00 90.94 81 VAL A C 1
ATOM 593 O O . VAL A 1 81 ? -9.559 -2.293 -3.057 1.00 90.94 81 VAL A O 1
ATOM 596 N N . ALA A 1 82 ? -8.048 -3.348 -4.331 1.00 93.06 82 ALA A N 1
ATOM 597 C CA . ALA A 1 82 ? -7.730 -4.392 -3.365 1.00 93.06 82 ALA A CA 1
ATOM 598 C C . ALA A 1 82 ? -7.123 -3.829 -2.072 1.00 93.06 82 ALA A C 1
ATOM 600 O O . ALA A 1 82 ? -7.518 -4.228 -0.977 1.00 93.06 82 ALA A O 1
ATOM 601 N N . ASN A 1 83 ? -6.213 -2.857 -2.183 1.00 91.00 83 ASN A N 1
ATOM 602 C CA . ASN A 1 83 ? -5.618 -2.178 -1.034 1.00 91.00 83 ASN A CA 1
ATOM 603 C C . ASN A 1 83 ? -6.672 -1.423 -0.222 1.00 91.00 83 ASN A C 1
ATOM 605 O O . ASN A 1 83 ? -6.703 -1.543 1.003 1.00 91.00 83 ASN A O 1
ATOM 609 N N . ASN A 1 84 ? -7.566 -0.689 -0.889 1.00 89.44 84 ASN A N 1
ATOM 610 C CA . ASN A 1 84 ? -8.656 0.020 -0.221 1.00 89.44 84 ASN A CA 1
ATOM 611 C C . ASN A 1 84 ? -9.655 -0.947 0.438 1.00 89.44 84 ASN A C 1
ATOM 613 O O . ASN A 1 84 ? -10.108 -0.699 1.557 1.00 89.44 84 ASN A O 1
ATOM 617 N N . MET A 1 85 ? -9.931 -2.083 -0.207 1.00 88.44 85 MET A N 1
ATOM 618 C CA . MET A 1 85 ? -10.769 -3.156 0.332 1.00 88.44 85 MET A CA 1
ATOM 619 C C . MET A 1 85 ? -10.131 -3.878 1.525 1.00 88.44 85 MET A C 1
ATOM 621 O O . MET A 1 85 ? -10.856 -4.369 2.382 1.00 88.44 85 MET A O 1
ATOM 625 N N . LEU A 1 86 ? -8.801 -3.952 1.606 1.00 89.12 86 LEU A N 1
ATOM 626 C CA . LEU A 1 86 ? -8.103 -4.601 2.716 1.00 89.12 86 LEU A CA 1
ATOM 627 C C . LEU A 1 86 ? -7.929 -3.649 3.905 1.00 89.12 86 LEU A C 1
ATOM 629 O O . LEU A 1 86 ? -8.201 -4.022 5.045 1.00 89.12 86 LEU A O 1
ATOM 633 N N . GLN A 1 87 ? -7.510 -2.404 3.662 1.00 87.00 87 GLN A N 1
ATOM 634 C CA . GLN A 1 87 ? -7.202 -1.450 4.731 1.00 87.00 87 GLN A CA 1
ATOM 635 C C . GLN A 1 87 ? -8.436 -1.036 5.544 1.00 87.00 87 GLN A C 1
ATOM 637 O O . GLN A 1 87 ? -8.346 -0.962 6.771 1.00 87.00 87 GLN A O 1
ATOM 642 N N . GLY A 1 88 ? -9.580 -0.792 4.893 1.00 85.88 88 GLY A N 1
ATOM 643 C CA . GLY A 1 88 ? -10.806 -0.344 5.565 1.00 85.88 88 GLY A CA 1
ATOM 644 C C . GLY A 1 88 ? -11.321 -1.354 6.604 1.00 85.88 88 GLY A C 1
ATOM 645 O O . GLY A 1 88 ? -11.299 -1.057 7.802 1.00 85.88 88 GLY A O 1
ATOM 646 N N . PRO A 1 89 ? -11.719 -2.570 6.185 1.00 86.31 89 PRO A N 1
ATOM 647 C CA . PRO A 1 89 ? -12.157 -3.642 7.076 1.00 86.31 89 PRO A CA 1
ATOM 648 C C . PRO A 1 89 ? -11.121 -4.042 8.126 1.00 86.31 89 PRO A C 1
ATOM 650 O O . PRO A 1 89 ? -11.503 -4.256 9.271 1.00 86.31 89 PRO A O 1
ATOM 653 N N . CYS A 1 90 ? -9.822 -4.096 7.797 1.00 87.00 90 CYS A N 1
ATOM 654 C CA . CYS A 1 90 ? -8.779 -4.386 8.790 1.00 87.00 90 CYS A CA 1
ATOM 655 C C . CYS A 1 90 ? -8.732 -3.328 9.899 1.00 87.00 90 CYS A C 1
ATOM 657 O O . CYS A 1 90 ? -8.654 -3.665 11.081 1.00 87.00 90 CYS A O 1
ATOM 659 N N . ARG A 1 91 ? -8.807 -2.041 9.536 1.00 87.31 91 ARG A N 1
ATOM 660 C CA . ARG A 1 91 ? -8.813 -0.942 10.507 1.00 87.31 91 ARG A CA 1
ATOM 661 C C . ARG A 1 91 ? -10.079 -0.951 11.361 1.00 87.31 91 ARG A C 1
ATOM 663 O O . ARG A 1 91 ? -9.999 -0.730 12.567 1.00 87.31 91 ARG A O 1
ATOM 670 N N . ALA A 1 92 ? -11.225 -1.240 10.752 1.00 86.44 92 ALA A N 1
ATOM 671 C CA . ALA A 1 92 ? -12.494 -1.354 11.459 1.00 86.44 92 ALA A CA 1
ATOM 672 C C . ALA A 1 92 ? -12.527 -2.580 12.392 1.00 86.44 92 ALA A C 1
ATOM 674 O O . ALA A 1 92 ? -12.961 -2.473 13.533 1.00 86.44 92 ALA A O 1
ATOM 675 N N . LEU A 1 93 ? -11.969 -3.720 11.972 1.00 85.88 93 LEU A N 1
ATOM 676 C CA . LEU A 1 93 ? -11.824 -4.908 12.817 1.00 85.88 93 LEU A CA 1
ATOM 677 C C . LEU A 1 93 ? -10.913 -4.633 14.022 1.00 85.88 93 LEU A C 1
ATOM 679 O O . LEU A 1 93 ? -11.228 -5.018 15.144 1.00 85.88 93 LEU A O 1
ATOM 683 N N . LEU A 1 94 ? -9.806 -3.915 13.820 1.00 87.44 94 LEU A N 1
ATOM 684 C CA . LEU A 1 94 ? -8.925 -3.495 14.912 1.00 87.44 94 LEU A CA 1
ATOM 685 C C . LEU A 1 94 ? -9.641 -2.567 15.913 1.00 87.44 94 LEU A C 1
ATOM 687 O O . LEU A 1 94 ? -9.402 -2.639 17.126 1.00 87.44 94 LEU A O 1
ATOM 691 N N . ALA A 1 95 ? -10.527 -1.706 15.412 1.00 85.75 95 ALA A N 1
ATOM 692 C CA . ALA A 1 95 ? -11.371 -0.849 16.231 1.00 85.75 95 ALA A CA 1
ATOM 693 C C . ALA A 1 95 ? -12.383 -1.670 17.053 1.00 85.75 95 ALA A C 1
ATOM 695 O O . ALA A 1 95 ? -12.462 -1.489 18.272 1.00 85.75 95 ALA A O 1
ATOM 696 N N . ASP A 1 96 ? -13.061 -2.634 16.427 1.00 84.19 96 ASP A N 1
ATOM 697 C CA . ASP A 1 96 ? -14.006 -3.542 17.088 1.00 84.19 96 ASP A CA 1
ATOM 698 C C . ASP A 1 96 ? -13.312 -4.349 18.210 1.00 84.19 96 ASP A C 1
ATOM 700 O O . ASP A 1 96 ? -13.782 -4.385 19.349 1.00 84.19 96 ASP A O 1
ATOM 704 N N . LEU A 1 97 ? -12.112 -4.888 17.952 1.00 84.19 97 LEU A N 1
ATOM 705 C CA . LEU A 1 97 ? -11.301 -5.624 18.940 1.00 84.19 97 LEU A CA 1
ATOM 706 C C . LEU A 1 97 ? -10.793 -4.760 20.107 1.00 84.19 97 LEU A C 1
ATOM 708 O O . LEU A 1 97 ? -10.351 -5.282 21.137 1.00 84.19 97 LEU A O 1
ATOM 712 N N . SER A 1 98 ? -10.837 -3.434 19.968 1.00 85.00 98 SER A N 1
ATOM 713 C CA . SER A 1 98 ? -10.463 -2.501 21.033 1.00 85.00 98 SER A CA 1
ATOM 714 C C . SER A 1 98 ? -11.592 -2.290 22.057 1.00 85.00 98 SER A C 1
ATOM 716 O O . SER A 1 98 ? -11.370 -1.635 23.080 1.00 85.00 98 SER A O 1
ATOM 718 N N . GLY A 1 99 ? -12.778 -2.873 21.826 1.00 78.25 99 GLY A N 1
ATOM 719 C CA . GLY A 1 99 ? -13.889 -2.927 22.781 1.00 78.25 99 GLY A CA 1
ATOM 720 C C . GLY A 1 99 ? -14.434 -1.552 23.172 1.00 78.25 99 GLY A C 1
ATOM 721 O O . GLY A 1 99 ? -14.753 -1.331 24.337 1.00 78.25 99 GLY A O 1
ATOM 722 N N . GLY A 1 100 ? -14.422 -0.590 22.242 1.00 74.25 100 GLY A N 1
ATOM 723 C CA . GLY A 1 100 ? -14.946 0.768 22.449 1.00 74.25 100 GLY A CA 1
ATOM 724 C C . GLY A 1 100 ? -14.161 1.654 23.430 1.00 74.25 100 GLY A C 1
ATOM 725 O O . GLY A 1 100 ? -14.485 2.828 23.596 1.00 74.25 100 GLY A O 1
ATOM 726 N N . LYS A 1 101 ? -13.097 1.149 24.072 1.00 81.31 101 LYS A N 1
ATOM 727 C CA . LYS A 1 101 ? -12.301 1.926 25.034 1.00 81.31 101 LYS A CA 1
ATOM 728 C C . LYS A 1 101 ? -11.369 2.889 24.300 1.00 81.31 101 LYS A C 1
ATOM 730 O O . LYS A 1 101 ? -10.416 2.456 23.652 1.00 81.31 101 LYS A O 1
ATOM 735 N N . ALA A 1 102 ? -11.573 4.196 24.479 1.00 81.12 102 ALA A N 1
ATOM 736 C CA . ALA A 1 102 ? -10.787 5.244 23.814 1.00 81.12 102 ALA A CA 1
ATOM 737 C C . ALA A 1 102 ? -9.262 5.106 24.018 1.00 81.12 102 ALA A C 1
ATOM 739 O O . ALA A 1 102 ? -8.490 5.352 23.093 1.00 81.12 102 ALA A O 1
ATOM 740 N N . GLY A 1 103 ? -8.821 4.668 25.206 1.00 81.62 103 GLY A N 1
ATOM 741 C CA . GLY A 1 103 ? -7.405 4.395 25.481 1.00 81.62 103 GLY A CA 1
ATOM 742 C C . GLY A 1 103 ? -6.844 3.251 24.629 1.00 81.62 103 GLY A C 1
ATOM 743 O O . GLY A 1 103 ? -5.836 3.426 23.954 1.00 81.62 103 GLY A O 1
ATOM 744 N N . ARG A 1 104 ? -7.547 2.111 24.583 1.00 83.19 104 ARG A N 1
ATOM 745 C CA . ARG A 1 104 ? -7.142 0.937 23.794 1.00 83.19 104 ARG A CA 1
ATOM 746 C C . ARG A 1 104 ? -7.202 1.217 22.293 1.00 83.19 104 ARG A C 1
ATOM 748 O O . ARG A 1 104 ? -6.290 0.823 21.583 1.00 83.19 104 ARG A O 1
ATOM 755 N N . MET A 1 105 ? -8.204 1.969 21.830 1.00 83.75 105 MET A N 1
ATOM 756 C CA . MET A 1 105 ? -8.309 2.430 20.440 1.00 83.75 105 MET A CA 1
ATOM 757 C C . MET A 1 105 ? -7.098 3.271 20.022 1.00 83.75 105 MET A C 1
ATOM 759 O O . MET A 1 105 ? -6.539 3.073 18.945 1.00 83.75 105 MET A O 1
ATOM 763 N N . ARG A 1 106 ? -6.668 4.200 20.888 1.00 82.38 106 ARG A N 1
ATOM 764 C CA . ARG A 1 106 ? -5.491 5.037 20.637 1.00 82.38 106 ARG A CA 1
ATOM 765 C C . ARG A 1 106 ? -4.232 4.184 20.500 1.00 82.38 106 ARG A C 1
ATOM 767 O O . ARG A 1 106 ? -3.509 4.350 19.522 1.00 82.38 106 ARG A O 1
ATOM 774 N N . THR A 1 107 ? -4.008 3.259 21.433 1.00 84.81 107 THR A N 1
ATOM 775 C CA . THR A 1 107 ? -2.861 2.342 21.395 1.00 84.81 107 THR A CA 1
ATOM 776 C C . THR A 1 107 ? -2.906 1.433 20.162 1.00 84.81 107 THR A C 1
ATOM 778 O O . THR A 1 107 ? -1.904 1.300 19.466 1.00 84.81 107 THR A O 1
ATOM 781 N N . SER A 1 108 ? -4.069 0.878 19.812 1.00 86.75 108 SER A N 1
ATOM 782 C CA . SER A 1 108 ? -4.254 0.083 18.592 1.00 86.75 108 SER A CA 1
ATOM 783 C C . SER A 1 108 ? -3.934 0.881 17.323 1.00 86.75 108 SER A C 1
ATOM 785 O O . SER A 1 108 ? -3.213 0.393 16.458 1.00 86.75 108 SER A O 1
ATOM 787 N N . ASN A 1 109 ? -4.403 2.128 17.208 1.00 86.06 109 ASN A N 1
ATOM 788 C CA . ASN A 1 109 ? -4.119 2.980 16.047 1.00 86.06 109 ASN A CA 1
ATOM 789 C C . ASN A 1 109 ? -2.634 3.406 15.974 1.00 86.06 109 ASN A C 1
ATOM 791 O O . ASN A 1 109 ? -2.101 3.593 14.876 1.00 86.06 109 ASN A O 1
ATOM 795 N N . ALA A 1 110 ? -1.950 3.511 17.120 1.00 85.69 110 ALA A N 1
ATOM 796 C CA . ALA A 1 110 ? -0.501 3.707 17.176 1.00 85.69 110 ALA A CA 1
ATOM 797 C C . ALA A 1 110 ? 0.247 2.473 16.645 1.00 85.69 110 ALA A C 1
ATOM 799 O O . ALA A 1 110 ? 1.071 2.606 15.743 1.00 85.69 110 ALA A O 1
ATOM 800 N N . PHE A 1 111 ? -0.107 1.267 17.106 1.00 88.50 111 PHE A N 1
ATOM 801 C CA . PHE A 1 111 ? 0.462 0.023 16.575 1.00 88.50 111 PHE A CA 1
ATOM 802 C C . PHE A 1 111 ? 0.158 -0.178 15.090 1.00 88.50 111 PHE A C 1
ATOM 804 O O . PHE A 1 111 ? 1.037 -0.596 14.346 1.00 88.50 111 PHE A O 1
ATOM 811 N N . PHE A 1 112 ? -1.047 0.166 14.632 1.00 88.25 112 PHE A N 1
ATOM 812 C CA . PHE A 1 112 ? -1.392 0.122 13.211 1.00 88.25 112 PHE A CA 1
ATOM 813 C C . PHE A 1 112 ? -0.436 0.987 12.379 1.00 88.25 112 PHE A C 1
ATOM 815 O O . PHE A 1 112 ? 0.141 0.516 11.402 1.00 88.25 112 PHE A O 1
ATOM 822 N N . SER A 1 113 ? -0.197 2.227 12.816 1.00 87.88 113 SER A N 1
ATOM 823 C CA . SER A 1 113 ? 0.759 3.139 12.170 1.00 87.88 113 SER A CA 1
ATOM 824 C C . SER A 1 113 ? 2.195 2.609 12.213 1.00 87.88 113 SER A C 1
ATOM 826 O O . SER A 1 113 ? 2.908 2.683 11.214 1.00 87.88 113 SER A O 1
ATOM 828 N N . PHE A 1 114 ? 2.603 2.016 13.337 1.00 88.81 114 PHE A N 1
ATOM 829 C CA . PHE A 1 114 ? 3.912 1.387 13.482 1.00 88.81 114 PHE A CA 1
ATOM 830 C C . PHE A 1 114 ? 4.105 0.217 12.506 1.00 88.81 114 PHE A C 1
ATOM 832 O O . PHE A 1 114 ? 5.105 0.166 11.797 1.00 88.81 114 PHE A O 1
ATOM 839 N N . PHE A 1 115 ? 3.141 -0.702 12.410 1.00 90.38 115 PHE A N 1
ATOM 840 C CA . PHE A 1 115 ? 3.231 -1.836 11.487 1.00 90.38 115 PHE A CA 1
ATOM 841 C C . PHE A 1 115 ? 3.147 -1.406 10.017 1.00 90.38 115 PHE A C 1
ATOM 843 O O . PHE A 1 115 ? 3.818 -2.011 9.181 1.00 90.38 115 PHE A O 1
ATOM 850 N N . MET A 1 116 ? 2.418 -0.329 9.694 1.00 89.44 116 MET A N 1
ATOM 851 C CA . MET A 1 116 ? 2.505 0.294 8.366 1.00 89.44 116 MET A CA 1
ATOM 852 C C . MET A 1 116 ? 3.928 0.787 8.072 1.00 89.44 116 MET A C 1
ATOM 854 O O . MET A 1 116 ? 4.457 0.524 6.994 1.00 89.44 116 MET A O 1
ATOM 858 N N . ALA A 1 117 ? 4.580 1.448 9.033 1.00 88.62 117 ALA A N 1
ATOM 859 C CA . ALA A 1 117 ? 5.967 1.883 8.887 1.00 88.62 117 ALA A CA 1
ATOM 860 C C . ALA A 1 117 ? 6.936 0.702 8.707 1.00 88.62 117 ALA A C 1
ATOM 862 O O . ALA A 1 117 ? 7.800 0.758 7.834 1.00 88.62 117 ALA A O 1
ATOM 863 N N . VAL A 1 118 ? 6.761 -0.391 9.460 1.00 89.38 118 VAL A N 1
ATOM 864 C CA . VAL A 1 118 ? 7.530 -1.635 9.270 1.00 89.38 118 VAL A CA 1
ATOM 865 C C . VAL A 1 118 ? 7.335 -2.186 7.855 1.00 89.38 118 VAL A C 1
ATOM 867 O O . VAL A 1 118 ? 8.316 -2.511 7.191 1.00 89.38 118 VAL A O 1
ATOM 870 N N . GLY A 1 119 ? 6.093 -2.235 7.362 1.00 89.69 119 GLY A N 1
ATOM 871 C CA . GLY A 1 119 ? 5.786 -2.650 5.992 1.00 89.69 119 GLY A CA 1
ATOM 872 C C . GLY A 1 119 ? 6.492 -1.788 4.943 1.00 89.69 119 GLY A C 1
ATOM 873 O O . GLY A 1 119 ? 7.111 -2.326 4.027 1.00 89.69 119 GLY A O 1
ATOM 874 N N . ASN A 1 120 ? 6.484 -0.464 5.117 1.00 88.88 120 ASN A N 1
ATOM 875 C CA . ASN A 1 120 ? 7.188 0.462 4.228 1.00 88.88 120 ASN A CA 1
ATOM 876 C C . ASN A 1 120 ? 8.704 0.226 4.239 1.00 88.88 120 ASN A C 1
ATOM 878 O O . ASN A 1 120 ? 9.318 0.153 3.177 1.00 88.88 120 ASN A O 1
ATOM 882 N N . VAL A 1 121 ? 9.313 0.061 5.420 1.00 88.62 121 VAL A N 1
ATOM 883 C CA . VAL A 1 121 ? 10.752 -0.226 5.553 1.00 88.62 121 VAL A CA 1
ATOM 884 C C . VAL A 1 121 ? 11.115 -1.526 4.843 1.00 88.62 121 VAL A C 1
ATOM 886 O O . VAL A 1 121 ? 12.062 -1.543 4.061 1.00 88.62 121 VAL A O 1
ATOM 889 N N . LEU A 1 122 ? 10.349 -2.598 5.070 1.00 87.25 122 LEU A N 1
ATOM 890 C CA . LEU A 1 122 ? 10.569 -3.884 4.409 1.00 87.25 122 LEU A CA 1
ATOM 891 C C . LEU A 1 122 ? 10.383 -3.780 2.890 1.00 87.25 122 LEU A C 1
ATOM 893 O O . LEU A 1 122 ? 11.182 -4.342 2.146 1.00 87.25 122 LEU A O 1
ATOM 897 N N . GLY A 1 123 ? 9.383 -3.026 2.427 1.00 86.94 123 GLY A N 1
ATOM 898 C CA . GLY A 1 123 ? 9.139 -2.777 1.006 1.00 86.94 123 GLY A CA 1
ATOM 899 C C . GLY A 1 123 ? 10.292 -2.035 0.328 1.00 86.94 123 GLY A C 1
ATOM 900 O O . GLY A 1 123 ? 10.811 -2.503 -0.687 1.00 86.94 123 GLY A O 1
ATOM 901 N N . TYR A 1 124 ? 10.752 -0.923 0.912 1.00 83.88 124 TYR A N 1
ATOM 902 C CA . TYR A 1 124 ? 11.898 -0.172 0.388 1.00 83.88 124 TYR A CA 1
ATOM 903 C C . TYR A 1 124 ? 13.201 -0.979 0.463 1.00 83.88 124 TYR A C 1
ATOM 905 O O . TYR A 1 124 ? 13.993 -0.950 -0.479 1.00 83.88 124 TYR A O 1
ATOM 913 N N . ALA A 1 125 ? 13.416 -1.744 1.539 1.00 82.50 125 ALA A N 1
ATOM 914 C CA . ALA A 1 125 ? 14.586 -2.609 1.681 1.00 82.50 125 ALA A CA 1
ATOM 915 C C . ALA A 1 125 ? 14.600 -3.732 0.632 1.00 82.50 125 ALA A C 1
ATOM 917 O O . ALA A 1 125 ? 15.630 -3.966 -0.001 1.00 82.50 125 ALA A O 1
ATOM 918 N N . ALA A 1 126 ? 13.457 -4.388 0.404 1.00 81.00 126 ALA A N 1
ATOM 919 C CA . ALA A 1 126 ? 13.314 -5.411 -0.627 1.00 81.00 126 ALA A CA 1
ATOM 920 C C . ALA A 1 126 ? 13.527 -4.828 -2.034 1.00 81.00 126 ALA A C 1
ATOM 922 O O . ALA A 1 126 ? 14.232 -5.428 -2.840 1.00 81.00 126 ALA A O 1
ATOM 923 N N . GLY A 1 127 ? 12.995 -3.633 -2.314 1.00 74.69 127 GLY A N 1
ATOM 924 C CA . GLY A 1 127 ? 13.207 -2.938 -3.589 1.00 74.69 127 GLY A CA 1
ATOM 925 C C . GLY A 1 127 ? 14.660 -2.514 -3.837 1.00 74.69 127 GLY A C 1
ATOM 926 O O . GLY A 1 127 ? 15.115 -2.534 -4.976 1.00 74.69 127 GLY A O 1
ATOM 927 N N . SER A 1 128 ? 15.405 -2.180 -2.779 1.00 74.12 128 SER A N 1
ATOM 928 C CA . SER A 1 128 ? 16.825 -1.800 -2.853 1.00 74.12 128 SER A CA 1
ATOM 929 C C . SER A 1 128 ? 17.765 -3.005 -3.038 1.00 74.12 128 SER A C 1
ATOM 931 O O . SER A 1 128 ? 18.912 -2.869 -3.471 1.00 74.12 128 SER A O 1
ATOM 933 N N . TYR A 1 129 ? 17.304 -4.223 -2.734 1.00 75.81 129 TYR A N 1
ATOM 934 C CA . TYR A 1 129 ? 18.143 -5.414 -2.802 1.00 75.81 129 TYR A CA 1
ATOM 935 C C . TYR A 1 129 ? 18.166 -6.042 -4.206 1.00 75.81 129 TYR A C 1
ATOM 937 O O . TYR A 1 129 ? 17.256 -6.750 -4.631 1.00 75.81 129 TYR A O 1
ATOM 945 N N . SER A 1 130 ? 19.281 -5.873 -4.918 1.00 68.31 130 SER A N 1
ATOM 946 C CA . SER A 1 130 ? 19.431 -6.243 -6.336 1.00 68.31 130 SER A CA 1
ATOM 947 C C . SER A 1 130 ? 19.634 -7.738 -6.643 1.00 68.31 130 SER A C 1
ATOM 949 O O . SER A 1 130 ? 19.775 -8.116 -7.810 1.00 68.31 130 SER A O 1
ATOM 951 N N . ARG A 1 131 ? 19.683 -8.614 -5.629 1.00 75.75 131 ARG A N 1
ATOM 952 C CA . ARG A 1 131 ? 19.989 -10.054 -5.790 1.00 75.75 131 ARG A CA 1
ATOM 953 C C . ARG A 1 131 ? 18.842 -10.998 -5.409 1.00 75.75 131 ARG A C 1
ATOM 955 O O . ARG A 1 131 ? 19.061 -12.207 -5.374 1.00 75.75 131 ARG A O 1
ATOM 962 N N . LEU A 1 132 ? 17.638 -10.480 -5.164 1.00 76.44 132 LEU A N 1
ATOM 963 C CA . LEU A 1 132 ? 16.461 -11.284 -4.802 1.00 76.44 132 LEU A CA 1
ATOM 964 C C . LEU A 1 132 ? 16.049 -12.265 -5.910 1.00 76.44 132 LEU A C 1
ATOM 966 O O . LEU A 1 132 ? 15.642 -13.385 -5.608 1.00 76.44 132 LEU A O 1
ATOM 970 N N . TYR A 1 133 ? 16.265 -11.911 -7.181 1.00 76.88 133 TYR A N 1
ATOM 971 C CA . TYR A 1 133 ? 15.968 -12.773 -8.333 1.00 76.88 133 TYR A CA 1
ATOM 972 C C . TYR A 1 133 ? 16.699 -14.127 -8.325 1.00 76.88 133 TYR A C 1
ATOM 974 O O . TYR A 1 133 ? 16.286 -15.049 -9.023 1.00 76.88 133 TYR A O 1
ATOM 982 N N . LYS A 1 134 ? 17.777 -14.278 -7.539 1.00 79.56 134 LYS A N 1
ATOM 983 C CA . LYS A 1 134 ? 18.500 -15.554 -7.406 1.00 79.56 134 LYS A CA 1
ATOM 984 C C . LYS A 1 134 ? 17.721 -16.612 -6.626 1.00 79.56 134 LYS A C 1
ATOM 986 O O . LYS A 1 134 ? 17.964 -17.793 -6.835 1.00 79.56 134 LYS A O 1
ATOM 991 N N . ILE A 1 135 ? 16.812 -16.196 -5.743 1.00 81.00 135 ILE A N 1
ATOM 992 C CA . ILE A 1 135 ? 15.951 -17.112 -4.980 1.00 81.00 135 ILE A CA 1
ATOM 993 C C . ILE A 1 135 ? 14.920 -17.759 -5.917 1.00 81.00 135 ILE A C 1
ATOM 995 O O . ILE A 1 135 ? 14.610 -18.938 -5.781 1.00 81.00 135 ILE A O 1
ATOM 999 N N . PHE A 1 136 ? 14.448 -17.006 -6.917 1.00 80.62 136 PHE A N 1
ATOM 1000 C CA . PHE A 1 136 ? 13.459 -17.448 -7.900 1.00 80.62 136 PHE A CA 1
ATOM 1001 C C . PHE A 1 136 ? 13.995 -17.280 -9.330 1.00 80.62 136 PHE A C 1
ATOM 1003 O O . PHE A 1 136 ? 13.556 -16.376 -10.050 1.00 80.62 136 PHE A O 1
ATOM 1010 N N . PRO A 1 137 ? 14.927 -18.148 -9.777 1.00 74.06 137 PRO A N 1
ATOM 1011 C CA . PRO A 1 137 ? 15.609 -17.994 -11.065 1.00 74.06 137 PRO A CA 1
ATOM 1012 C C . PRO A 1 137 ? 14.658 -18.038 -12.271 1.00 74.06 137 PRO A C 1
ATOM 1014 O O . PRO A 1 137 ? 14.966 -17.449 -13.305 1.00 74.06 137 PRO A O 1
ATOM 1017 N N . PHE A 1 138 ? 13.475 -18.648 -12.125 1.00 78.00 138 PHE A N 1
ATOM 1018 C CA . PHE A 1 138 ? 12.418 -18.657 -13.145 1.00 78.00 138 PHE A CA 1
ATOM 1019 C C . PHE A 1 138 ? 11.809 -17.270 -13.423 1.00 78.00 138 PHE A C 1
ATOM 1021 O O . PHE A 1 138 ? 11.106 -17.094 -14.413 1.00 78.00 138 PHE A O 1
ATOM 1028 N N . SER A 1 139 ? 12.058 -16.273 -12.565 1.00 75.88 139 SER A N 1
ATOM 1029 C CA . SER A 1 139 ? 11.507 -14.919 -12.721 1.00 75.88 139 SER A CA 1
ATOM 1030 C C . SER A 1 139 ? 12.158 -14.132 -13.864 1.00 75.88 139 SER A C 1
ATOM 1032 O O . SER A 1 139 ? 11.566 -13.167 -14.357 1.00 75.88 139 SER A O 1
ATOM 1034 N N . LYS A 1 140 ? 13.368 -14.526 -14.285 1.00 80.25 140 LYS A N 1
ATOM 1035 C CA . LYS A 1 140 ? 14.092 -13.908 -15.400 1.00 80.25 140 LYS A CA 1
ATOM 1036 C C . LYS A 1 140 ? 13.636 -14.530 -16.717 1.00 80.25 140 LYS A C 1
ATOM 1038 O O . LYS A 1 140 ? 13.786 -15.731 -16.921 1.00 80.25 140 LYS A O 1
ATOM 1043 N N . THR A 1 141 ? 13.140 -13.703 -17.628 1.00 80.31 141 THR A N 1
ATOM 1044 C CA . THR A 1 141 ? 12.655 -14.131 -18.949 1.00 80.31 141 THR A CA 1
ATOM 1045 C C . THR A 1 141 ? 13.293 -13.269 -20.044 1.00 80.31 141 THR A C 1
ATOM 1047 O O . THR A 1 141 ? 13.863 -12.221 -19.740 1.00 80.31 141 THR A O 1
ATOM 1050 N N . PRO A 1 142 ? 13.200 -13.649 -21.331 1.00 74.50 142 PRO A N 1
ATOM 1051 C CA . PRO A 1 142 ? 13.690 -12.808 -22.427 1.00 74.50 142 PRO A CA 1
ATOM 1052 C C . PRO A 1 142 ? 13.044 -11.411 -22.480 1.00 74.50 142 PRO A C 1
ATOM 1054 O O . PRO A 1 142 ? 13.660 -10.467 -22.966 1.00 74.50 142 PRO A O 1
ATOM 1057 N N . ALA A 1 143 ? 11.818 -11.268 -21.962 1.00 72.00 143 ALA A N 1
ATOM 1058 C CA . ALA A 1 143 ? 11.060 -10.016 -21.951 1.00 72.00 143 ALA A CA 1
ATOM 1059 C C . ALA A 1 143 ? 11.275 -9.159 -20.684 1.00 72.00 143 ALA A C 1
ATOM 1061 O O . ALA A 1 143 ? 10.896 -7.982 -20.680 1.00 72.00 143 ALA A O 1
ATOM 1062 N N . CYS A 1 144 ? 11.867 -9.732 -19.629 1.00 77.19 144 CYS A N 1
ATOM 1063 C CA . CYS A 1 144 ? 11.975 -9.164 -18.283 1.00 77.19 144 CYS A CA 1
ATOM 1064 C C . CYS A 1 144 ? 13.436 -9.191 -17.809 1.00 77.19 144 CYS A C 1
ATOM 1066 O O . CYS A 1 144 ? 14.036 -10.252 -17.618 1.00 77.19 144 CYS A O 1
ATOM 1068 N N . ASP A 1 145 ? 14.010 -8.007 -17.614 1.00 78.19 145 ASP A N 1
ATOM 1069 C CA . ASP A 1 145 ? 15.390 -7.840 -17.168 1.00 78.19 145 ASP A CA 1
ATOM 1070 C C . ASP A 1 145 ? 15.588 -8.183 -15.676 1.00 78.19 145 ASP A C 1
ATOM 1072 O O . ASP A 1 145 ? 14.691 -8.666 -14.984 1.00 78.19 145 ASP A O 1
ATOM 1076 N N . ILE A 1 146 ? 16.800 -7.952 -15.163 1.00 77.62 146 ILE A N 1
ATOM 1077 C CA . ILE A 1 146 ? 17.150 -8.246 -13.765 1.00 77.62 146 ILE A CA 1
ATOM 1078 C C . ILE A 1 146 ? 16.301 -7.421 -12.782 1.00 77.62 146 ILE A C 1
ATOM 1080 O O . ILE A 1 146 ? 15.924 -7.937 -11.730 1.00 77.62 146 ILE A O 1
ATOM 1084 N N . TYR A 1 147 ? 15.974 -6.168 -13.109 1.00 75.62 147 TYR A N 1
ATOM 1085 C CA . TYR A 1 147 ? 15.160 -5.304 -12.248 1.00 75.62 147 TYR A CA 1
ATOM 1086 C C . TYR A 1 147 ? 13.724 -5.822 -12.164 1.00 75.62 147 TYR A C 1
ATOM 1088 O O . TYR A 1 147 ? 13.190 -6.007 -11.070 1.00 75.62 147 TYR A O 1
ATOM 1096 N N . CYS A 1 148 ? 13.138 -6.158 -13.311 1.00 79.50 148 CYS A N 1
ATOM 1097 C CA . CYS A 1 148 ? 11.828 -6.786 -13.397 1.00 79.50 148 CYS A CA 1
ATOM 1098 C C . CYS A 1 148 ? 11.799 -8.153 -12.677 1.00 79.50 148 CYS A C 1
ATOM 1100 O O . CYS A 1 148 ? 10.870 -8.438 -11.920 1.00 79.50 148 CYS A O 1
ATOM 1102 N N . ALA A 1 149 ? 12.846 -8.975 -12.808 1.00 82.00 149 ALA A N 1
ATOM 1103 C CA . ALA A 1 149 ? 12.943 -10.264 -12.119 1.00 82.00 149 ALA A CA 1
ATOM 1104 C C . ALA A 1 149 ? 13.075 -10.125 -10.587 1.00 82.00 149 ALA A C 1
ATOM 1106 O O . ALA A 1 149 ? 12.507 -10.928 -9.840 1.00 82.00 149 ALA A O 1
ATOM 1107 N N . ASN A 1 150 ? 13.787 -9.098 -10.106 1.00 82.38 150 ASN A N 1
ATOM 1108 C CA . ASN A 1 150 ? 13.836 -8.753 -8.681 1.00 82.38 150 ASN A CA 1
ATOM 1109 C C . ASN A 1 150 ? 12.452 -8.344 -8.169 1.00 82.38 150 ASN A C 1
ATOM 1111 O O . ASN A 1 150 ? 12.010 -8.861 -7.145 1.00 82.38 150 ASN A O 1
ATOM 1115 N N . LEU A 1 151 ? 11.740 -7.489 -8.909 1.00 82.62 151 LEU A N 1
ATOM 1116 C CA . LEU A 1 151 ? 10.399 -7.043 -8.534 1.00 82.62 151 LEU A CA 1
ATOM 1117 C C . LEU A 1 151 ? 9.408 -8.215 -8.441 1.00 82.62 151 LEU A C 1
ATOM 1119 O O . LEU A 1 151 ? 8.693 -8.337 -7.448 1.00 82.62 151 LEU A O 1
ATOM 1123 N N . LYS A 1 152 ? 9.421 -9.130 -9.419 1.00 87.31 152 LYS A N 1
ATOM 1124 C CA . LYS A 1 152 ? 8.625 -10.370 -9.369 1.00 87.31 152 LYS A CA 1
ATOM 1125 C C . LYS A 1 152 ? 8.931 -11.197 -8.124 1.00 87.31 152 LYS A C 1
ATOM 1127 O O . LYS A 1 152 ? 8.015 -11.662 -7.454 1.00 87.31 152 LYS A O 1
ATOM 1132 N N . SER A 1 153 ? 10.212 -11.351 -7.795 1.00 86.88 153 SER A N 1
ATOM 1133 C CA . SER A 1 153 ? 10.649 -12.102 -6.612 1.00 86.88 153 SER A CA 1
ATOM 1134 C C . SER A 1 153 ? 10.121 -11.476 -5.318 1.00 86.88 153 SER A C 1
ATOM 1136 O O . SER A 1 153 ? 9.629 -12.195 -4.448 1.00 86.88 153 SER A O 1
ATOM 1138 N N . CYS A 1 154 ? 10.138 -10.142 -5.215 1.00 87.06 154 CYS A N 1
ATOM 1139 C CA . CYS A 1 154 ? 9.513 -9.419 -4.106 1.00 87.06 154 CYS A CA 1
ATOM 1140 C C . CYS A 1 154 ? 8.008 -9.694 -4.023 1.00 87.06 154 CYS A C 1
ATOM 1142 O O . CYS A 1 154 ? 7.498 -9.954 -2.935 1.00 87.06 154 CYS A O 1
ATOM 1144 N N . PHE A 1 155 ? 7.299 -9.679 -5.155 1.00 90.12 155 PHE A N 1
ATOM 1145 C CA . PHE A 1 155 ? 5.865 -9.965 -5.187 1.00 90.12 155 PHE A CA 1
ATOM 1146 C C . PHE A 1 155 ? 5.535 -11.393 -4.756 1.00 90.12 155 PHE A C 1
ATOM 1148 O O . PHE A 1 155 ? 4.595 -11.568 -3.990 1.00 90.12 155 PHE A O 1
ATOM 1155 N N . PHE A 1 156 ? 6.320 -12.400 -5.148 1.00 89.19 156 PHE A N 1
ATOM 1156 C CA . PHE A 1 156 ? 6.112 -13.775 -4.676 1.00 89.19 156 PHE A CA 1
ATOM 1157 C C . PHE A 1 156 ? 6.230 -13.893 -3.155 1.00 89.19 156 PHE A C 1
ATOM 1159 O O . PHE A 1 156 ? 5.365 -14.493 -2.513 1.00 89.19 156 PHE A O 1
ATOM 1166 N N . ILE A 1 157 ? 7.264 -13.282 -2.570 1.00 89.31 157 ILE A N 1
ATOM 1167 C CA . ILE A 1 157 ? 7.452 -13.260 -1.114 1.00 89.31 157 ILE A CA 1
ATOM 1168 C C . ILE A 1 157 ? 6.288 -12.518 -0.447 1.00 89.31 157 ILE A C 1
ATOM 1170 O O . ILE A 1 157 ? 5.707 -13.020 0.514 1.00 89.31 157 ILE A O 1
ATOM 1174 N N . ALA A 1 158 ? 5.911 -11.351 -0.976 1.00 90.81 158 ALA A N 1
ATOM 1175 C CA . ALA A 1 158 ? 4.823 -10.544 -0.437 1.00 90.81 158 ALA A CA 1
ATOM 1176 C C . ALA A 1 158 ? 3.473 -11.275 -0.489 1.00 90.81 158 ALA A C 1
ATOM 1178 O O . ALA A 1 158 ? 2.751 -11.268 0.502 1.00 90.81 158 ALA A O 1
ATOM 1179 N N . VAL A 1 159 ? 3.149 -11.951 -1.597 1.00 92.81 159 VAL A N 1
ATOM 1180 C CA . VAL A 1 159 ? 1.926 -12.757 -1.748 1.00 92.81 159 VAL A CA 1
ATOM 1181 C C . VAL A 1 159 ? 1.908 -13.911 -0.754 1.00 92.81 159 VAL A C 1
ATOM 1183 O O . VAL A 1 159 ? 0.904 -14.115 -0.075 1.00 92.81 159 VAL A O 1
ATOM 1186 N N . PHE A 1 160 ? 3.015 -14.646 -0.625 1.00 92.69 160 PHE A N 1
ATOM 1187 C CA . PHE A 1 160 ? 3.104 -15.750 0.327 1.00 92.69 160 PHE A CA 1
ATOM 1188 C C . PHE A 1 160 ? 2.878 -15.273 1.770 1.00 92.69 160 PHE A C 1
ATOM 1190 O O . PHE A 1 160 ? 2.081 -15.858 2.509 1.00 92.69 160 PHE A O 1
ATOM 1197 N N . LEU A 1 161 ? 3.529 -14.175 2.165 1.00 92.69 161 LEU A N 1
ATOM 1198 C CA . LEU A 1 161 ? 3.360 -13.581 3.492 1.00 92.69 161 LEU A CA 1
ATOM 1199 C C . LEU A 1 161 ? 1.942 -13.040 3.699 1.00 92.69 161 LEU A C 1
ATOM 1201 O O . LEU A 1 161 ? 1.336 -13.298 4.734 1.00 92.69 161 LEU A O 1
ATOM 1205 N N . LEU A 1 162 ? 1.382 -12.338 2.713 1.00 93.62 162 LEU A N 1
ATOM 1206 C CA . LEU A 1 162 ? 0.035 -11.784 2.793 1.00 93.62 162 LEU A CA 1
ATOM 1207 C C . LEU A 1 162 ? -1.011 -12.887 2.954 1.00 93.62 162 LEU A C 1
ATOM 1209 O O . LEU A 1 162 ? -1.849 -12.796 3.848 1.00 93.62 162 LEU A O 1
ATOM 1213 N N . LEU A 1 163 ? -0.965 -13.934 2.128 1.00 94.06 163 LEU A N 1
ATOM 1214 C CA . LEU A 1 163 ? -1.931 -15.028 2.189 1.00 94.06 163 LEU A CA 1
ATOM 1215 C C . LEU A 1 163 ? -1.789 -15.833 3.482 1.00 94.06 163 LEU A C 1
ATOM 1217 O O . LEU A 1 163 ? -2.797 -16.099 4.132 1.00 94.06 163 LEU A O 1
ATOM 1221 N N . SER A 1 164 ? -0.565 -16.172 3.897 1.00 93.06 164 SER A N 1
ATOM 1222 C CA . SER A 1 164 ? -0.338 -16.916 5.146 1.00 93.06 164 SER A CA 1
ATOM 1223 C C . SER A 1 164 ? -0.808 -16.135 6.376 1.00 93.06 164 SER A C 1
ATOM 1225 O O . SER A 1 164 ? -1.539 -16.684 7.201 1.00 93.06 164 SER A O 1
ATOM 1227 N N . LEU A 1 165 ? -0.480 -14.842 6.469 1.00 92.50 165 LEU A N 1
ATOM 1228 C CA . LEU A 1 165 ? -0.939 -13.978 7.557 1.00 92.50 165 LEU A CA 1
ATOM 1229 C C . LEU A 1 165 ? -2.442 -13.726 7.498 1.00 92.50 165 LEU A C 1
ATOM 1231 O O . LEU A 1 165 ? -3.080 -13.679 8.545 1.00 92.50 165 LEU A O 1
ATOM 1235 N N . THR A 1 166 ? -3.025 -13.603 6.305 1.00 91.44 166 THR A N 1
ATOM 1236 C CA . THR A 1 166 ? -4.477 -13.459 6.161 1.00 91.44 166 THR A CA 1
ATOM 1237 C C . THR A 1 166 ? -5.174 -14.726 6.639 1.00 91.44 166 THR A C 1
ATOM 1239 O O . THR A 1 166 ? -6.063 -14.644 7.473 1.00 91.44 166 THR A O 1
ATOM 1242 N N . ILE A 1 167 ? -4.739 -15.912 6.210 1.00 91.00 167 ILE A N 1
ATOM 1243 C CA . ILE A 1 167 ? -5.305 -17.188 6.674 1.00 91.00 167 ILE A CA 1
ATOM 1244 C C . ILE A 1 167 ? -5.162 -17.323 8.196 1.00 91.00 167 ILE A C 1
ATOM 1246 O O . ILE A 1 167 ? -6.129 -17.666 8.878 1.00 91.00 167 ILE A O 1
ATOM 1250 N N . LEU A 1 168 ? -3.988 -17.004 8.748 1.00 90.69 168 LEU A N 1
ATOM 1251 C CA . LEU A 1 168 ? -3.760 -17.020 10.191 1.00 90.69 168 LEU A CA 1
ATOM 1252 C C . LEU A 1 168 ? -4.685 -16.035 10.923 1.00 90.69 168 LEU A C 1
ATOM 1254 O O . LEU A 1 168 ? -5.331 -16.403 11.899 1.00 90.69 168 LEU A O 1
ATOM 1258 N N . ALA A 1 169 ? -4.805 -14.800 10.438 1.00 87.12 169 ALA A N 1
ATOM 1259 C CA . ALA A 1 169 ? -5.692 -13.802 11.023 1.00 87.12 169 ALA A CA 1
ATOM 1260 C C . ALA A 1 169 ? -7.151 -14.266 10.977 1.00 87.12 169 ALA A C 1
ATOM 1262 O O . ALA A 1 169 ? -7.850 -14.197 11.983 1.00 87.12 169 ALA A O 1
ATOM 1263 N N . LEU A 1 170 ? -7.600 -14.810 9.845 1.00 85.12 170 LEU A N 1
ATOM 1264 C CA . LEU A 1 170 ? -8.978 -15.259 9.668 1.00 85.12 170 LEU A CA 1
ATOM 1265 C C . LEU A 1 170 ? -9.332 -16.489 10.514 1.00 85.12 170 LEU A C 1
ATOM 1267 O O . LEU A 1 170 ? -10.507 -16.692 10.826 1.00 85.12 170 LEU A O 1
ATOM 1271 N N . THR A 1 171 ? -8.340 -17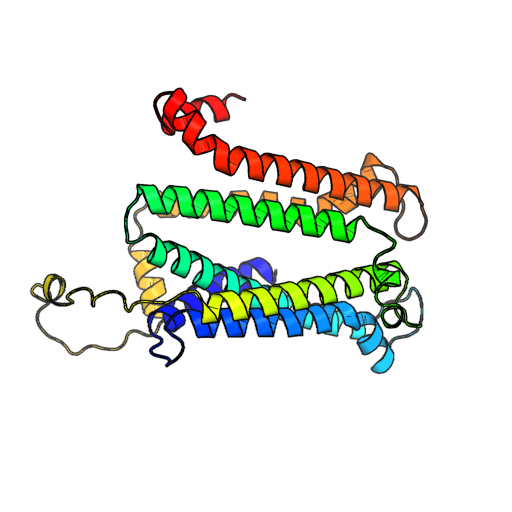.299 10.886 1.00 85.50 171 THR A N 1
ATOM 1272 C CA . THR A 1 171 ? -8.522 -18.497 11.722 1.00 85.50 171 THR A CA 1
ATOM 1273 C C . THR A 1 171 ? -8.397 -18.200 13.215 1.00 85.50 171 THR A C 1
ATOM 1275 O O . THR A 1 171 ? -9.165 -18.743 14.007 1.00 85.50 171 THR A O 1
ATOM 1278 N N . VAL A 1 172 ? -7.469 -17.321 13.605 1.00 87.00 172 VAL A N 1
ATOM 1279 C CA . VAL A 1 172 ? -7.174 -17.003 15.012 1.00 87.00 172 VAL A CA 1
ATOM 1280 C C . VAL A 1 172 ? -8.070 -15.893 15.554 1.00 87.00 172 VAL A C 1
ATOM 1282 O O . VAL A 1 172 ? -8.541 -15.977 16.689 1.00 87.00 172 VAL A O 1
ATOM 1285 N N . VAL A 1 173 ? -8.308 -14.837 14.771 1.00 83.81 173 VAL A N 1
ATOM 1286 C CA . VAL A 1 173 ? -9.065 -13.672 15.235 1.00 83.81 173 VAL A CA 1
ATOM 1287 C C . VAL A 1 173 ? -10.541 -14.019 15.216 1.00 83.81 173 VAL A C 1
ATOM 1289 O O . VAL A 1 173 ? -11.160 -14.071 14.158 1.00 83.81 173 VAL A O 1
ATOM 1292 N N . ARG A 1 174 ? -11.122 -14.247 16.395 1.00 77.81 174 ARG A N 1
ATOM 1293 C CA . ARG A 1 174 ? -12.571 -14.380 16.528 1.00 77.81 174 ARG A CA 1
ATOM 1294 C C . ARG A 1 174 ? -13.223 -13.002 16.462 1.00 77.81 174 ARG A C 1
ATOM 1296 O O . ARG A 1 174 ? -12.865 -12.085 17.191 1.00 77.81 174 ARG A O 1
ATOM 1303 N N . GLU A 1 175 ? -14.188 -12.896 15.565 1.00 73.75 175 GLU A N 1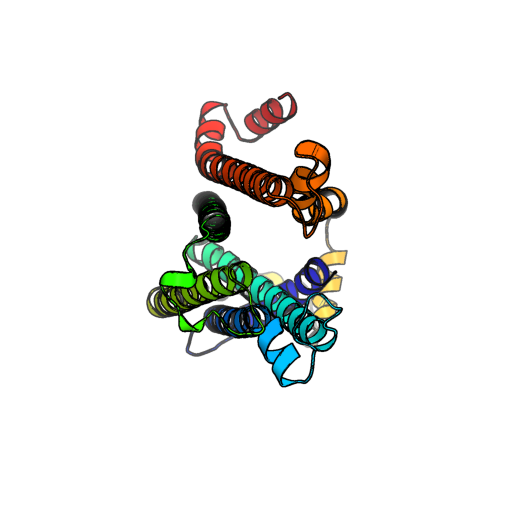
ATOM 1304 C CA . GLU A 1 175 ? -15.148 -11.808 15.502 1.00 73.75 175 GLU A CA 1
ATOM 1305 C C . GLU A 1 175 ? -16.297 -12.266 16.380 1.00 73.75 175 GLU A C 1
ATOM 1307 O O . GLU A 1 175 ? -16.955 -13.255 16.059 1.00 73.75 175 GLU A O 1
ATOM 1312 N N . ASN A 1 176 ? -16.465 -11.601 17.515 1.00 61.72 176 ASN A N 1
ATOM 1313 C CA . ASN A 1 176 ? -17.707 -11.701 18.255 1.00 61.72 176 ASN A CA 1
ATOM 1314 C C . ASN A 1 176 ? -18.689 -10.755 17.571 1.00 61.72 176 ASN A C 1
ATOM 1316 O O . ASN A 1 176 ? -18.305 -9.648 17.179 1.00 61.72 176 ASN A O 1
ATOM 1320 N N . GLU A 1 177 ? -19.931 -11.193 17.422 1.00 57.16 177 GLU A N 1
ATOM 1321 C CA . GLU A 1 177 ? -21.019 -10.309 17.028 1.00 57.16 177 GLU A CA 1
ATOM 1322 C C . GLU A 1 177 ? -21.021 -9.137 18.015 1.00 57.16 177 GLU A C 1
ATOM 1324 O O . GLU A 1 177 ? -21.009 -9.336 19.235 1.00 57.16 177 GLU A O 1
ATOM 1329 N N . LEU A 1 178 ? -20.906 -7.906 17.501 1.00 56.84 178 LEU A N 1
ATOM 1330 C CA . LEU A 1 178 ? -21.175 -6.745 18.341 1.00 56.84 178 LEU A CA 1
ATOM 1331 C C . LEU A 1 178 ? -22.599 -6.944 18.873 1.00 56.84 178 LEU A C 1
ATOM 1333 O O . LEU A 1 178 ? -23.461 -7.284 18.059 1.00 56.84 178 LEU A O 1
ATOM 1337 N N . PRO A 1 179 ? -22.848 -6.764 20.183 1.00 46.12 179 PRO A N 1
ATOM 1338 C CA . PRO A 1 179 ? -24.214 -6.782 20.680 1.00 46.12 179 PRO A CA 1
ATOM 1339 C C . PRO A 1 179 ? -25.017 -5.807 19.822 1.00 46.12 179 PRO A C 1
ATOM 1341 O O . PRO A 1 179 ? -24.519 -4.706 19.545 1.00 46.12 179 PRO A O 1
ATOM 1344 N N . GLU A 1 180 ? -26.182 -6.250 19.336 1.00 43.22 180 GLU A N 1
ATOM 1345 C CA . GLU A 1 180 ? -27.146 -5.380 18.667 1.00 43.22 180 GLU A CA 1
ATOM 1346 C C . GLU A 1 180 ? -27.184 -4.079 19.464 1.00 43.22 180 GLU A C 1
ATOM 1348 O O . GLU A 1 180 ? -27.435 -4.080 20.669 1.00 43.22 180 GLU A O 1
ATOM 1353 N N . LYS A 1 181 ? -26.821 -2.963 18.825 1.00 41.66 181 LYS A N 1
ATOM 1354 C CA . LYS A 1 181 ? -27.194 -1.676 19.396 1.00 41.66 181 LYS A CA 1
ATOM 1355 C C . LYS A 1 181 ? -28.706 -1.744 19.478 1.00 41.66 181 LYS A C 1
ATOM 1357 O O . LYS A 1 181 ? -29.320 -1.868 18.424 1.00 41.66 181 LYS A O 1
ATOM 1362 N N . ASP A 1 182 ? -29.254 -1.702 20.689 1.00 34.69 182 ASP A N 1
ATOM 1363 C CA . ASP A 1 182 ? -30.684 -1.555 20.920 1.00 34.69 182 ASP A CA 1
ATOM 1364 C C . ASP A 1 182 ? -31.199 -0.447 19.989 1.00 34.69 182 ASP A C 1
ATOM 1366 O O . ASP A 1 182 ? -31.000 0.744 20.234 1.00 34.69 182 ASP A O 1
ATOM 1370 N N . GLU A 1 183 ? -31.845 -0.836 18.885 1.00 41.50 183 GLU A N 1
ATOM 1371 C CA . GLU A 1 183 ? -32.526 0.081 17.960 1.00 41.50 183 GLU A CA 1
ATOM 1372 C C . GLU A 1 183 ? -33.700 0.797 18.666 1.00 41.50 183 GLU A C 1
ATOM 1374 O O . GLU A 1 183 ? -34.331 1.686 18.101 1.00 41.50 183 GLU A O 1
ATOM 1379 N N . HIS A 1 184 ? -33.961 0.462 19.933 1.00 37.97 184 HIS A N 1
ATOM 1380 C CA . HIS A 1 184 ? -35.087 0.925 20.728 1.00 37.97 184 HIS A CA 1
ATOM 1381 C C . HIS A 1 184 ? -34.972 2.343 21.312 1.00 37.97 184 HIS A C 1
ATOM 1383 O O . HIS A 1 184 ? -35.996 2.867 21.738 1.00 37.97 184 HIS A O 1
ATOM 1389 N N . GLU A 1 185 ? -33.813 3.015 21.312 1.00 34.72 185 GLU A N 1
ATOM 1390 C CA . GLU A 1 185 ? -33.726 4.381 21.884 1.00 34.72 185 GLU A CA 1
ATOM 1391 C C . GLU A 1 185 ? -33.838 5.533 20.866 1.00 34.72 185 GLU A C 1
ATOM 1393 O O . GLU A 1 185 ? -33.989 6.688 21.268 1.00 34.72 185 GLU A O 1
ATOM 1398 N N . ILE A 1 186 ? -33.808 5.265 19.554 1.00 42.50 186 ILE A N 1
ATOM 1399 C CA . ILE A 1 186 ? -33.906 6.328 18.529 1.00 42.50 186 ILE A CA 1
ATOM 1400 C C . ILE A 1 186 ? -35.309 6.387 17.886 1.00 42.50 186 ILE A C 1
ATOM 1402 O O . ILE A 1 186 ? -35.709 7.445 17.398 1.00 42.50 186 ILE A O 1
ATOM 1406 N N . ASP A 1 187 ? -36.096 5.307 17.953 1.00 34.41 187 ASP A N 1
ATOM 1407 C CA . ASP A 1 187 ? -37.350 5.169 17.189 1.00 34.41 187 ASP A CA 1
ATOM 1408 C C . ASP A 1 187 ? -38.610 5.763 17.864 1.00 34.41 187 ASP A C 1
ATOM 1410 O O . ASP A 1 187 ? -39.636 5.932 17.210 1.00 34.41 187 ASP A O 1
ATOM 1414 N N . GLU A 1 188 ? -38.576 6.171 19.141 1.00 35.22 188 GLU A N 1
ATOM 1415 C CA . GLU A 1 188 ? -39.787 6.697 19.812 1.00 35.22 188 GLU A CA 1
ATOM 1416 C C . GLU A 1 188 ? -40.135 8.164 19.487 1.00 35.22 188 GLU A C 1
ATOM 1418 O O . GLU A 1 188 ? -41.214 8.635 19.848 1.00 35.22 188 GLU A O 1
ATOM 1423 N N . LYS A 1 189 ? -39.274 8.914 18.782 1.00 35.75 189 LYS A N 1
ATOM 1424 C CA . LYS A 1 189 ? -39.558 10.328 18.437 1.00 35.75 189 LYS A CA 1
ATOM 1425 C C . LYS A 1 189 ? -39.937 10.589 16.982 1.00 35.75 189 LYS A C 1
ATOM 1427 O O . LYS A 1 189 ? -40.321 11.716 16.669 1.00 35.75 189 LYS A O 1
ATOM 1432 N N . ALA A 1 190 ? -39.891 9.588 16.109 1.00 36.06 190 ALA A N 1
ATOM 1433 C CA . ALA A 1 190 ? -40.276 9.729 14.708 1.00 36.06 190 ALA A CA 1
ATOM 1434 C C . ALA A 1 190 ? -41.472 8.821 14.403 1.00 36.06 190 ALA A C 1
ATOM 1436 O O . ALA A 1 190 ? -41.344 7.727 13.863 1.00 36.06 190 ALA A O 1
ATOM 1437 N N . GLY A 1 191 ? -42.663 9.283 14.784 1.00 30.75 191 GLY A N 1
ATOM 1438 C CA . GLY A 1 191 ? -43.905 8.595 14.466 1.00 30.75 191 GLY A CA 1
ATOM 1439 C C . GLY A 1 191 ? -44.087 8.385 12.958 1.00 30.75 191 GLY A C 1
ATOM 1440 O O . GLY A 1 191 ? -44.088 9.341 12.190 1.00 30.75 191 GLY A O 1
ATOM 1441 N N . GLY A 1 192 ? -44.328 7.126 12.585 1.00 31.08 192 GLY A N 1
ATOM 1442 C CA . GLY A 1 192 ? -45.149 6.729 11.441 1.00 31.08 192 GLY A CA 1
ATOM 1443 C C . GLY A 1 192 ? -44.507 6.804 10.053 1.00 31.08 192 GLY A C 1
ATOM 1444 O O . GLY A 1 192 ? -44.514 7.847 9.409 1.00 31.08 192 GLY A O 1
ATOM 1445 N N . GLY A 1 193 ? -44.123 5.644 9.512 1.00 28.19 193 GLY A N 1
ATOM 1446 C CA . GLY A 1 193 ? -44.008 5.446 8.062 1.00 28.19 193 GLY A CA 1
ATOM 1447 C C . GLY A 1 193 ? -42.906 4.470 7.667 1.00 28.19 193 GLY A C 1
ATOM 1448 O O . GLY A 1 193 ? -41.745 4.693 7.974 1.00 28.19 193 GLY A O 1
ATOM 1449 N N . GLY A 1 194 ? -43.292 3.381 6.993 1.00 30.58 194 GLY A N 1
ATOM 1450 C CA . GLY A 1 194 ? -42.466 2.228 6.622 1.00 30.58 194 GLY A CA 1
ATOM 1451 C C . GLY A 1 194 ? -41.010 2.517 6.239 1.00 30.58 194 GLY A C 1
ATOM 1452 O O . GLY A 1 194 ? -40.729 3.420 5.454 1.00 30.58 194 GLY A O 1
ATOM 1453 N N . LYS A 1 195 ? -40.105 1.669 6.755 1.00 37.88 195 LYS A N 1
ATOM 1454 C CA . LYS A 1 195 ? -38.672 1.581 6.430 1.00 37.88 195 LYS A CA 1
ATOM 1455 C C . LYS A 1 195 ? -38.455 1.503 4.908 1.00 37.88 195 LYS A C 1
ATOM 1457 O O . LYS A 1 195 ? -38.319 0.422 4.336 1.00 37.88 195 LYS A O 1
ATOM 1462 N N . SER A 1 196 ? -38.417 2.652 4.236 1.00 39.72 196 SER A N 1
ATOM 1463 C CA . SER A 1 196 ? -37.916 2.761 2.871 1.00 39.72 196 SER A CA 1
ATOM 1464 C C . SER A 1 196 ? -36.404 2.616 2.948 1.00 39.72 196 SER A C 1
ATOM 1466 O O . SER A 1 196 ? -35.730 3.497 3.474 1.00 39.72 196 SER A O 1
ATOM 1468 N N . LYS A 1 197 ? -35.876 1.490 2.455 1.00 50.44 197 LYS A N 1
ATOM 1469 C CA . LYS A 1 197 ? -34.435 1.257 2.300 1.00 50.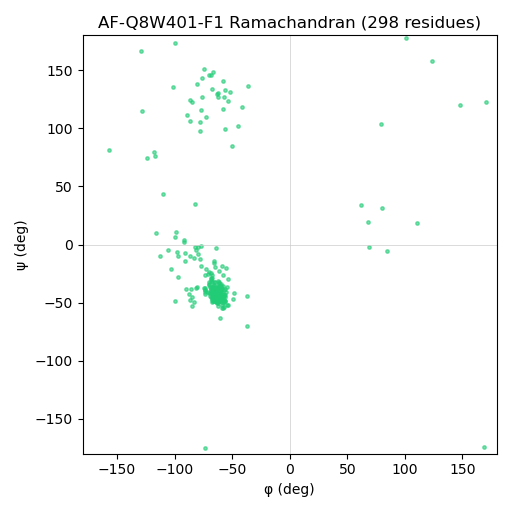44 197 LYS A CA 1
ATOM 1470 C C . LYS A 1 197 ? -33.862 2.380 1.442 1.00 50.44 197 LYS A C 1
ATOM 1472 O O . LYS A 1 197 ? -34.024 2.372 0.221 1.00 50.44 197 LYS A O 1
ATOM 1477 N N . VAL A 1 198 ? -33.253 3.375 2.072 1.00 57.00 198 VAL A N 1
ATOM 1478 C CA . VAL A 1 198 ? -32.565 4.439 1.350 1.00 57.00 198 VAL A CA 1
ATOM 1479 C C . VAL A 1 198 ? -31.421 3.757 0.587 1.00 57.00 198 VAL A C 1
ATOM 1481 O O . VAL A 1 198 ? -30.709 2.941 1.171 1.00 57.00 198 VAL A O 1
ATOM 1484 N N . PRO A 1 199 ? -31.252 3.981 -0.728 1.00 74.75 199 PRO A N 1
ATOM 1485 C CA . PRO A 1 199 ? -30.120 3.402 -1.439 1.00 74.75 199 PRO A CA 1
ATOM 1486 C C . PRO A 1 199 ? -28.821 3.871 -0.772 1.00 74.75 199 PRO A C 1
ATOM 1488 O O . PRO A 1 199 ? -28.725 5.033 -0.396 1.00 74.75 199 PRO A O 1
ATOM 1491 N N . PHE A 1 200 ? -27.823 2.991 -0.661 1.00 74.81 200 PHE A N 1
ATOM 1492 C CA . PHE A 1 200 ? -26.507 3.233 -0.041 1.00 74.81 200 PHE A CA 1
ATOM 1493 C C . PHE A 1 200 ? -25.924 4.640 -0.293 1.00 74.81 200 PHE A C 1
ATOM 1495 O O . PHE A 1 200 ? -25.450 5.310 0.623 1.00 74.81 200 PHE A O 1
ATOM 1502 N N . PHE A 1 201 ? -26.000 5.129 -1.535 1.00 75.62 201 PHE A N 1
ATOM 1503 C CA . PHE A 1 201 ? -25.527 6.473 -1.874 1.00 75.62 201 PHE A CA 1
ATOM 1504 C C . PHE A 1 201 ? -26.352 7.580 -1.206 1.00 75.62 201 PHE A C 1
ATOM 1506 O O . PHE A 1 201 ? -25.784 8.574 -0.771 1.00 75.62 201 PHE A O 1
ATOM 1513 N N . GLY A 1 202 ? -27.667 7.410 -1.078 1.00 77.56 202 GLY A N 1
ATOM 1514 C CA . GLY A 1 202 ? -28.540 8.329 -0.350 1.00 77.56 202 GLY A CA 1
ATOM 1515 C C . GLY A 1 202 ? -28.185 8.442 1.135 1.00 77.56 202 GLY A C 1
ATOM 1516 O O . GLY A 1 202 ? -28.178 9.554 1.656 1.00 77.56 202 GLY A O 1
ATOM 1517 N N . GLU A 1 203 ? -27.802 7.341 1.790 1.00 78.00 203 GLU A N 1
ATOM 1518 C CA . GLU A 1 203 ? -27.313 7.377 3.179 1.00 78.00 203 GLU A CA 1
ATOM 1519 C C . GLU A 1 203 ? -25.980 8.131 3.298 1.00 78.00 203 GLU A C 1
ATOM 1521 O O . GLU A 1 203 ? -25.829 8.983 4.171 1.00 78.00 203 GLU A O 1
ATOM 1526 N N . ILE A 1 204 ? -25.032 7.895 2.382 1.00 80.81 204 ILE A N 1
ATOM 1527 C CA . ILE A 1 204 ? -23.747 8.617 2.357 1.00 80.81 204 ILE A CA 1
ATOM 1528 C C . ILE A 1 204 ? -23.947 10.115 2.125 1.00 80.81 204 ILE A C 1
ATOM 1530 O O . ILE A 1 204 ? -23.349 10.935 2.822 1.00 80.81 204 ILE A O 1
ATOM 1534 N N . PHE A 1 205 ? -24.768 10.488 1.140 1.00 80.75 205 PHE A N 1
ATOM 1535 C CA . PHE A 1 205 ? -25.039 11.895 0.848 1.00 80.75 205 PHE A CA 1
ATOM 1536 C C . PHE A 1 205 ? -25.785 12.578 2.000 1.00 80.75 205 PHE A C 1
ATOM 1538 O O . PHE A 1 205 ? -25.491 13.738 2.292 1.00 80.75 205 PHE A O 1
ATOM 1545 N N . GLY A 1 206 ? -26.684 11.862 2.684 1.00 80.38 206 GLY A N 1
ATOM 1546 C CA . GLY A 1 206 ? -27.304 12.318 3.929 1.00 80.38 206 GLY A CA 1
ATOM 1547 C C . GLY A 1 206 ? -26.259 12.590 5.011 1.00 80.38 206 GLY A C 1
ATOM 1548 O O . GLY A 1 206 ? -26.136 13.720 5.476 1.00 80.38 206 GLY A O 1
ATOM 1549 N N . ALA A 1 207 ? -25.408 11.604 5.304 1.00 80.81 207 ALA A N 1
ATOM 1550 C CA . ALA A 1 207 ? -24.361 11.721 6.317 1.00 80.81 207 ALA A CA 1
ATOM 1551 C C . ALA A 1 207 ? -23.367 12.861 6.034 1.00 80.81 207 ALA A C 1
ATOM 1553 O O . ALA A 1 207 ? -22.946 13.552 6.959 1.00 80.81 207 ALA A O 1
ATOM 1554 N N . LEU A 1 208 ? -23.004 13.093 4.765 1.00 83.06 208 LEU A N 1
ATOM 1555 C CA . LEU A 1 208 ? -22.161 14.226 4.368 1.00 83.06 208 LEU A CA 1
ATOM 1556 C C . LEU A 1 208 ? -22.857 15.570 4.618 1.00 83.06 208 LEU A C 1
ATOM 1558 O O . LEU A 1 208 ? -22.221 16.517 5.083 1.00 83.06 208 LEU A O 1
ATOM 1562 N N . LYS A 1 209 ? -24.155 15.665 4.317 1.00 82.31 209 LYS A N 1
ATOM 1563 C CA . LYS A 1 209 ? -24.939 16.889 4.514 1.00 82.31 209 LYS A CA 1
ATOM 1564 C C . LYS A 1 209 ? -25.083 17.248 5.995 1.00 82.31 209 LYS A C 1
ATOM 1566 O O . LYS A 1 209 ? -25.076 18.433 6.324 1.00 82.31 209 LYS A O 1
ATOM 1571 N N . ASP A 1 210 ? -25.132 16.243 6.861 1.00 86.25 210 ASP A N 1
ATOM 1572 C CA . ASP A 1 210 ? -25.273 16.408 8.310 1.00 86.25 210 ASP A CA 1
ATOM 1573 C C . ASP A 1 210 ? -23.953 16.764 9.020 1.00 86.25 210 ASP A C 1
ATOM 1575 O O . ASP A 1 210 ? -23.932 17.012 10.229 1.00 86.25 210 ASP A O 1
ATOM 1579 N N . LEU A 1 211 ? -22.830 16.837 8.292 1.00 86.12 211 LEU A N 1
ATOM 1580 C CA . LEU A 1 211 ? -21.542 17.187 8.884 1.00 86.12 211 LEU A CA 1
ATOM 1581 C C . LEU A 1 211 ? -21.500 18.650 9.365 1.00 86.12 211 LEU A C 1
ATOM 1583 O O . LEU A 1 211 ? -21.824 19.577 8.613 1.00 86.12 211 LEU A O 1
ATOM 1587 N N . PRO A 1 212 ? -20.997 18.906 10.588 1.00 90.31 212 PRO A N 1
ATOM 1588 C CA . PRO A 1 212 ? -20.867 20.260 11.106 1.00 90.31 212 PRO A CA 1
ATOM 1589 C C . PRO A 1 212 ? -19.823 21.046 10.298 1.00 90.31 212 PRO A C 1
ATOM 1591 O O . PRO A 1 212 ? -18.817 20.496 9.843 1.00 90.31 212 PRO A O 1
ATOM 1594 N N . ARG A 1 213 ? -20.013 22.368 10.160 1.00 87.88 213 ARG A N 1
ATOM 1595 C CA . ARG A 1 213 ? -19.116 23.248 9.375 1.00 87.88 213 ARG A CA 1
ATOM 1596 C C . ARG A 1 213 ? -17.615 23.063 9.676 1.00 87.88 213 ARG A C 1
ATOM 1598 O O . ARG A 1 213 ? -16.842 23.029 8.721 1.00 87.88 213 ARG A O 1
ATOM 1605 N N . PRO A 1 214 ? -17.170 22.896 10.940 1.00 89.88 214 PRO A N 1
ATOM 1606 C CA . PRO A 1 214 ? -15.762 22.630 11.230 1.00 89.88 214 PRO A CA 1
ATOM 1607 C C . PRO A 1 214 ? -15.223 21.349 10.576 1.00 89.88 21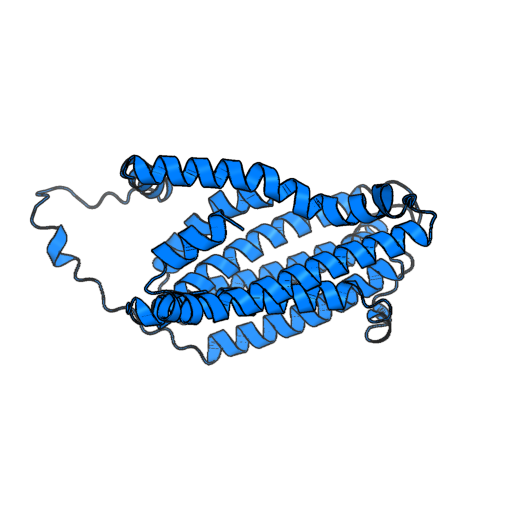4 PRO A C 1
ATOM 1609 O O . PRO A 1 214 ? -14.087 21.350 10.111 1.00 89.88 214 PRO A O 1
ATOM 1612 N N . MET A 1 215 ? -16.016 20.273 10.482 1.00 86.38 215 MET A N 1
ATOM 1613 C CA . MET A 1 215 ? -15.586 19.041 9.804 1.00 86.38 215 MET A CA 1
ATOM 1614 C C . MET A 1 215 ? -15.401 19.257 8.304 1.00 86.38 215 MET A C 1
ATOM 1616 O O . MET A 1 215 ? -14.407 18.791 7.757 1.00 86.38 215 MET A O 1
ATOM 1620 N N . TRP A 1 216 ? -16.288 20.011 7.650 1.00 87.12 216 TRP A N 1
ATOM 1621 C CA . TRP A 1 216 ? -16.124 20.364 6.235 1.00 87.12 216 TRP A CA 1
ATOM 1622 C C . TRP A 1 216 ? -14.820 21.118 5.968 1.00 87.12 216 TRP A C 1
ATOM 1624 O O . TRP A 1 216 ? -14.100 20.792 5.026 1.00 87.12 216 TRP A O 1
ATOM 1634 N N . ILE A 1 217 ? -14.474 22.077 6.832 1.00 87.56 217 ILE A N 1
ATOM 1635 C CA . ILE A 1 217 ? -13.206 22.813 6.733 1.00 87.56 217 ILE A CA 1
ATOM 1636 C C . ILE A 1 217 ? -12.019 21.852 6.889 1.00 87.56 217 ILE A C 1
ATOM 1638 O O . ILE A 1 217 ? -11.093 21.893 6.083 1.00 87.56 217 ILE A O 1
ATOM 1642 N N . LEU A 1 218 ? -12.056 20.944 7.869 1.00 86.62 218 LEU A N 1
ATOM 1643 C CA . LEU A 1 218 ? -10.991 19.954 8.070 1.00 86.62 218 LEU A CA 1
ATOM 1644 C C . LEU A 1 218 ? -10.846 18.986 6.884 1.00 86.62 218 LEU A C 1
ATOM 1646 O O . LEU A 1 218 ? -9.722 18.646 6.508 1.00 86.62 218 LEU A O 1
ATOM 1650 N N . LEU A 1 219 ? -11.953 18.568 6.265 1.00 86.19 219 LEU A N 1
ATOM 1651 C CA . LEU A 1 219 ? -11.936 17.723 5.067 1.00 86.19 219 LEU A CA 1
ATOM 1652 C C . LEU A 1 219 ? -11.315 18.456 3.870 1.00 86.19 219 LEU A C 1
ATOM 1654 O O . LEU A 1 219 ? -10.493 17.877 3.161 1.00 86.19 219 LEU A O 1
ATOM 1658 N N . LEU A 1 220 ? -11.639 19.739 3.680 1.00 86.81 220 LEU A N 1
ATOM 1659 C CA . LEU A 1 220 ? -11.036 20.572 2.634 1.00 86.81 220 LEU A CA 1
ATOM 1660 C C . LEU A 1 220 ? -9.535 20.782 2.856 1.00 86.81 220 LEU A C 1
ATOM 1662 O O . LEU A 1 220 ? -8.755 20.606 1.923 1.00 86.81 220 LEU A O 1
ATOM 1666 N N . VAL A 1 221 ? -9.115 21.088 4.089 1.00 87.62 221 VAL A N 1
ATOM 1667 C CA . VAL A 1 221 ? -7.688 21.198 4.445 1.00 87.62 221 VAL A CA 1
ATOM 1668 C C . VAL A 1 221 ? -6.962 19.885 4.159 1.00 87.62 221 VAL A C 1
ATOM 1670 O O . VAL A 1 221 ? -5.881 19.887 3.574 1.00 87.62 221 VAL A O 1
ATOM 1673 N N . THR A 1 222 ? -7.579 18.754 4.506 1.00 84.69 222 THR A N 1
ATOM 1674 C CA . THR A 1 222 ? -7.026 17.426 4.218 1.00 84.69 222 THR A CA 1
ATOM 1675 C C . THR A 1 222 ? -6.870 17.214 2.711 1.00 84.69 222 THR A C 1
ATOM 1677 O O . THR A 1 222 ? -5.802 16.801 2.267 1.00 84.69 222 THR A O 1
ATOM 1680 N N . CYS A 1 223 ? -7.885 17.551 1.912 1.00 85.50 223 CYS A N 1
ATOM 1681 C CA . CYS A 1 223 ? -7.827 17.461 0.452 1.00 85.50 223 CYS A CA 1
ATOM 1682 C C . CYS A 1 223 ? -6.661 18.281 -0.125 1.00 85.50 223 CYS A C 1
ATOM 1684 O O . CYS A 1 223 ? -5.837 17.747 -0.866 1.00 85.50 223 CYS A O 1
ATOM 1686 N N . LEU A 1 224 ? -6.535 19.548 0.283 1.00 86.69 224 LEU A N 1
ATOM 1687 C CA . LEU A 1 224 ? -5.458 20.434 -0.167 1.00 86.69 224 LEU A CA 1
ATOM 1688 C C . LEU A 1 224 ? -4.071 19.920 0.241 1.00 86.69 224 LEU A C 1
ATOM 1690 O O . LEU A 1 224 ? -3.141 19.962 -0.561 1.00 86.69 224 LEU A O 1
ATOM 1694 N N . ASN A 1 225 ? -3.936 19.375 1.451 1.00 84.88 225 ASN A N 1
ATOM 1695 C CA . ASN A 1 225 ? -2.687 18.770 1.907 1.00 84.88 225 ASN A CA 1
ATOM 1696 C C . ASN A 1 225 ? -2.263 17.584 1.020 1.00 84.88 225 ASN A C 1
ATOM 1698 O O . ASN A 1 225 ? -1.098 17.467 0.636 1.00 84.88 225 ASN A O 1
ATOM 1702 N N . TRP A 1 226 ? -3.207 16.719 0.644 1.00 83.31 226 TRP A N 1
ATOM 1703 C CA . TRP A 1 226 ? -2.914 15.563 -0.205 1.00 83.31 226 TRP A CA 1
ATOM 1704 C C . TRP A 1 226 ? -2.503 15.941 -1.636 1.00 83.31 226 TRP A C 1
ATOM 1706 O O . TRP A 1 226 ? -1.740 15.191 -2.246 1.00 83.31 226 TRP A O 1
ATOM 1716 N N . ILE A 1 227 ? -2.920 17.103 -2.157 1.00 84.81 227 ILE A N 1
ATOM 1717 C CA . ILE A 1 227 ? -2.488 17.596 -3.480 1.00 84.81 227 ILE A CA 1
ATOM 1718 C C . ILE A 1 227 ? -0.970 17.801 -3.534 1.00 84.81 227 ILE A C 1
ATOM 1720 O O . ILE A 1 227 ? -0.351 17.458 -4.537 1.00 84.81 227 ILE A O 1
ATOM 1724 N N . ALA A 1 228 ? -0.361 18.322 -2.466 1.00 81.19 228 ALA A N 1
ATOM 1725 C CA . ALA A 1 228 ? 1.090 18.501 -2.398 1.00 81.19 228 ALA A CA 1
ATOM 1726 C C . ALA A 1 228 ? 1.821 17.169 -2.176 1.00 81.19 228 ALA A C 1
ATOM 1728 O O . ALA A 1 228 ? 2.887 16.918 -2.737 1.00 81.19 228 ALA A O 1
ATOM 1729 N N . TRP A 1 229 ? 1.226 16.293 -1.367 1.00 81.69 229 TRP A N 1
ATOM 1730 C CA . TRP A 1 229 ? 1.857 15.047 -0.950 1.00 81.69 229 TRP A CA 1
ATOM 1731 C C . TRP A 1 229 ? 1.903 14.006 -2.080 1.00 81.69 229 TRP A C 1
ATOM 1733 O O . TRP A 1 229 ? 2.915 13.337 -2.258 1.00 81.69 229 TRP A O 1
ATOM 1743 N N . PHE A 1 230 ? 0.852 13.884 -2.897 1.00 82.88 230 PHE A N 1
ATOM 1744 C CA . PHE A 1 230 ? 0.782 12.861 -3.953 1.00 82.88 230 PHE A CA 1
ATOM 1745 C C . PHE A 1 230 ? 1.924 12.931 -4.986 1.00 82.88 230 PHE A C 1
ATOM 1747 O O . PHE A 1 230 ? 2.572 11.906 -5.213 1.00 82.88 230 PHE A O 1
ATOM 1754 N N . PRO A 1 231 ? 2.210 14.090 -5.614 1.00 83.56 231 PRO A N 1
ATOM 1755 C CA . PRO A 1 231 ? 3.331 14.221 -6.542 1.00 83.56 231 PRO A CA 1
ATOM 1756 C C . PRO A 1 231 ? 4.674 13.919 -5.879 1.00 83.56 231 PRO A C 1
ATOM 1758 O O . PRO A 1 231 ? 5.532 13.302 -6.506 1.00 83.56 231 PRO A O 1
ATOM 1761 N N . PHE A 1 232 ? 4.839 14.287 -4.606 1.00 85.75 232 PHE A N 1
ATOM 1762 C CA . PHE A 1 232 ? 6.052 13.976 -3.860 1.00 85.75 232 PHE A CA 1
ATOM 1763 C C . PHE A 1 232 ? 6.305 12.459 -3.808 1.00 85.75 232 PHE A C 1
ATOM 1765 O O . PHE A 1 232 ? 7.378 12.027 -4.215 1.00 85.75 232 PHE A O 1
ATOM 1772 N N . PHE A 1 233 ? 5.324 11.625 -3.434 1.00 80.62 233 PHE A N 1
ATOM 1773 C CA . PHE A 1 233 ? 5.526 10.160 -3.406 1.00 80.62 233 PHE A CA 1
ATOM 1774 C C . PHE A 1 233 ? 5.851 9.552 -4.765 1.00 80.62 233 PHE A C 1
ATOM 1776 O O . PHE A 1 233 ? 6.584 8.568 -4.829 1.00 80.62 233 PHE A O 1
ATOM 1783 N N . LEU A 1 234 ? 5.295 10.111 -5.838 1.00 83.62 234 LEU A N 1
ATOM 1784 C CA . LEU A 1 234 ? 5.473 9.564 -7.180 1.00 83.62 234 LEU A CA 1
ATOM 1785 C C . LEU A 1 234 ? 6.809 9.963 -7.806 1.00 83.62 234 LEU A C 1
ATOM 1787 O O . LEU A 1 234 ? 7.403 9.156 -8.516 1.00 83.62 234 LEU A O 1
ATOM 1791 N N . TYR A 1 235 ? 7.276 11.187 -7.553 1.00 88.00 235 TYR A N 1
ATOM 1792 C CA . TYR A 1 235 ? 8.408 11.762 -8.278 1.00 88.00 235 TYR A CA 1
ATOM 1793 C C . TYR A 1 235 ? 9.665 11.964 -7.433 1.00 88.00 235 TYR A C 1
ATOM 1795 O O . TYR A 1 235 ? 10.709 12.231 -8.010 1.00 88.00 235 TYR A O 1
ATOM 1803 N N . VAL A 1 236 ? 9.633 11.812 -6.103 1.00 89.75 236 VAL A N 1
ATOM 1804 C CA . VAL A 1 236 ? 10.808 12.100 -5.254 1.00 89.75 236 VAL A CA 1
ATOM 1805 C C . VAL A 1 236 ? 12.037 11.253 -5.602 1.00 89.75 236 VAL A C 1
ATOM 1807 O O . VAL A 1 236 ? 13.154 11.761 -5.579 1.00 89.75 236 VAL A O 1
ATOM 1810 N N . THR A 1 237 ? 11.864 9.976 -5.954 1.00 88.62 237 THR A N 1
ATOM 1811 C CA . THR A 1 237 ? 12.987 9.091 -6.307 1.00 88.62 237 THR A CA 1
ATOM 1812 C C . THR A 1 237 ? 13.563 9.412 -7.685 1.00 88.62 237 THR A C 1
ATOM 1814 O O . THR A 1 237 ? 14.781 9.416 -7.843 1.00 88.62 237 THR A O 1
ATOM 1817 N N . ASP A 1 238 ? 12.709 9.736 -8.660 1.00 89.00 238 ASP A N 1
ATOM 1818 C CA . ASP A 1 238 ? 13.122 10.194 -9.994 1.00 89.00 238 ASP A CA 1
ATOM 1819 C C . ASP A 1 238 ? 13.795 11.574 -9.927 1.00 89.00 238 ASP A C 1
ATOM 1821 O O . ASP A 1 238 ? 14.838 11.791 -10.538 1.00 89.00 238 ASP A O 1
ATOM 1825 N N . TRP A 1 239 ? 13.256 12.478 -9.108 1.00 90.81 239 TRP A N 1
ATOM 1826 C CA . TRP A 1 239 ? 13.836 13.789 -8.830 1.00 90.81 239 TRP A CA 1
ATOM 1827 C C . TRP A 1 239 ? 15.210 13.665 -8.162 1.00 90.81 239 TRP A C 1
ATOM 1829 O O . TRP A 1 239 ? 16.164 14.299 -8.604 1.00 90.81 239 TRP A O 1
ATOM 1839 N N . MET A 1 240 ? 15.357 12.786 -7.164 1.00 91.19 240 MET A N 1
ATOM 1840 C CA . MET A 1 240 ? 16.659 12.494 -6.551 1.00 91.19 240 MET A CA 1
ATOM 1841 C C . MET A 1 240 ? 17.658 11.963 -7.591 1.00 91.19 240 MET A C 1
ATOM 1843 O O . MET A 1 240 ? 18.824 12.354 -7.606 1.00 91.19 240 MET A O 1
ATOM 1847 N N . ALA A 1 241 ? 17.204 11.097 -8.495 1.00 89.75 241 ALA A N 1
ATOM 1848 C CA . ALA A 1 241 ? 18.042 10.524 -9.538 1.00 89.75 241 ALA A CA 1
ATOM 1849 C C . ALA A 1 241 ? 18.508 11.543 -10.585 1.00 89.75 241 ALA A C 1
ATOM 1851 O O . ALA A 1 241 ? 19.687 11.547 -10.945 1.00 89.75 241 ALA A O 1
ATOM 1852 N N . LYS A 1 242 ? 17.607 12.402 -11.064 1.00 90.62 242 LYS A N 1
ATOM 1853 C CA . LYS A 1 242 ? 17.886 13.367 -12.136 1.00 90.62 242 LYS A CA 1
ATOM 1854 C C . LYS A 1 242 ? 18.502 14.659 -11.627 1.00 90.62 242 LYS A C 1
ATOM 1856 O O . LYS A 1 242 ? 19.557 15.052 -12.109 1.00 90.62 242 LYS A O 1
ATOM 1861 N N . GLU A 1 243 ? 17.865 15.295 -10.652 1.00 90.94 243 GLU A N 1
ATOM 1862 C CA . GLU A 1 243 ? 18.204 16.659 -10.241 1.00 90.94 243 GLU A CA 1
ATOM 1863 C C . GLU A 1 243 ? 19.339 16.686 -9.216 1.00 90.94 243 GLU A C 1
ATOM 1865 O O . GLU A 1 243 ? 20.211 17.545 -9.286 1.00 90.94 243 GLU A O 1
ATOM 1870 N N . VAL A 1 244 ? 19.374 15.728 -8.282 1.00 91.06 244 VAL A N 1
ATOM 1871 C CA . VAL A 1 244 ? 20.419 15.693 -7.241 1.00 91.06 244 VAL A CA 1
ATOM 1872 C C . VAL A 1 244 ? 21.660 14.946 -7.722 1.00 91.06 244 VAL A C 1
ATOM 1874 O O . VAL A 1 244 ? 22.778 15.433 -7.573 1.00 91.06 244 VAL A O 1
ATOM 1877 N N . TYR A 1 245 ? 21.479 13.761 -8.309 1.00 88.50 245 TYR A N 1
ATOM 1878 C CA . TYR A 1 245 ? 22.590 12.916 -8.764 1.00 88.50 245 TYR A CA 1
ATOM 1879 C C . TYR A 1 245 ? 23.009 13.166 -10.224 1.00 88.50 245 TYR A C 1
ATOM 1881 O O . TYR A 1 245 ? 24.009 12.599 -10.669 1.00 88.50 245 TYR A O 1
ATOM 1889 N N . GLY A 1 246 ? 22.274 13.988 -10.984 1.00 87.56 246 GLY A N 1
ATOM 1890 C CA . GLY A 1 246 ? 22.591 14.292 -12.386 1.00 87.56 246 GLY A CA 1
ATOM 1891 C C . GLY A 1 246 ? 22.428 13.100 -13.340 1.00 87.56 246 GLY A C 1
ATOM 1892 O O . GLY A 1 246 ? 23.041 13.067 -14.410 1.00 87.56 246 GLY A O 1
ATOM 1893 N N . GLY A 1 247 ? 21.667 12.075 -12.946 1.00 86.56 247 GLY A N 1
ATOM 1894 C CA . GLY A 1 247 ? 21.507 10.833 -13.693 1.00 86.56 247 GLY A CA 1
ATOM 1895 C C . GLY A 1 247 ? 20.575 10.962 -14.900 1.00 86.56 247 GLY A C 1
ATOM 1896 O O . GLY A 1 247 ? 19.545 11.630 -14.845 1.00 86.56 247 GLY A O 1
ATOM 1897 N N . LYS A 1 248 ? 20.897 10.261 -15.994 1.00 85.94 248 LYS A N 1
ATOM 1898 C CA . LYS A 1 248 ? 20.040 10.164 -17.187 1.00 85.94 248 LYS A CA 1
ATOM 1899 C C . LYS A 1 248 ? 19.293 8.832 -17.214 1.00 85.94 248 LYS A C 1
ATOM 1901 O O . LYS A 1 248 ? 19.877 7.776 -16.973 1.00 85.94 248 LYS A O 1
ATOM 1906 N N . VAL A 1 249 ? 18.001 8.884 -17.540 1.00 78.06 249 VAL A N 1
ATOM 1907 C CA . VAL A 1 249 ? 17.145 7.693 -17.649 1.00 78.06 249 VAL A CA 1
ATOM 1908 C C . VAL A 1 249 ? 17.678 6.777 -18.749 1.00 78.06 249 VAL A C 1
ATOM 1910 O O . VAL A 1 249 ? 17.846 7.202 -19.889 1.00 78.06 249 VAL A O 1
ATOM 1913 N N . GLY A 1 250 ? 17.908 5.509 -18.413 1.00 68.12 250 GLY A N 1
ATOM 1914 C CA . GLY A 1 250 ? 18.271 4.470 -19.378 1.00 68.12 250 GLY A CA 1
ATOM 1915 C C . GLY A 1 250 ? 19.757 4.367 -19.725 1.00 68.12 250 GLY A C 1
ATOM 1916 O O . GLY A 1 250 ? 20.113 3.412 -20.421 1.00 68.12 250 GLY A O 1
ATOM 1917 N N . ASP A 1 251 ? 20.600 5.285 -19.236 1.00 65.69 251 ASP A N 1
ATOM 1918 C CA . ASP A 1 251 ? 22.054 5.225 -19.415 1.00 65.69 251 ASP A CA 1
ATOM 1919 C C . ASP A 1 251 ? 22.808 6.015 -18.327 1.00 65.69 251 ASP A C 1
ATOM 1921 O O . ASP A 1 251 ? 23.198 7.173 -18.499 1.00 65.69 251 ASP A O 1
ATOM 1925 N N . GLY A 1 252 ? 22.987 5.399 -17.154 1.00 67.69 252 GLY A N 1
ATOM 1926 C CA . GLY A 1 252 ? 23.815 5.992 -16.109 1.00 67.69 252 GLY A CA 1
ATOM 1927 C C . GLY A 1 252 ? 23.742 5.284 -14.763 1.00 67.69 252 GLY A C 1
ATOM 1928 O O . GLY A 1 252 ? 22.700 5.258 -14.116 1.00 67.69 252 GLY A O 1
ATOM 1929 N N . ARG A 1 253 ? 24.902 4.834 -14.266 1.00 81.56 253 ARG A N 1
ATOM 1930 C CA . ARG A 1 253 ? 25.076 4.365 -12.877 1.00 81.56 253 ARG A CA 1
ATOM 1931 C C . ARG A 1 253 ? 24.614 5.407 -11.845 1.00 81.56 253 ARG A C 1
ATOM 1933 O O . ARG A 1 253 ? 24.183 5.039 -10.759 1.00 81.56 253 ARG A O 1
ATOM 1940 N N . LEU A 1 254 ? 24.707 6.695 -12.185 1.00 84.81 254 LEU A N 1
ATOM 1941 C CA . LEU A 1 254 ? 24.281 7.812 -11.336 1.00 84.81 254 LEU A CA 1
ATOM 1942 C C . LEU A 1 254 ? 22.761 7.878 -11.152 1.00 84.81 254 LEU A C 1
ATOM 1944 O O . LEU A 1 254 ? 22.314 8.166 -10.046 1.00 84.81 254 LEU A O 1
ATOM 1948 N N . TYR A 1 255 ? 21.981 7.564 -12.193 1.00 86.88 255 TYR A N 1
ATOM 1949 C CA . TYR A 1 255 ? 20.521 7.526 -12.086 1.00 86.88 255 TYR A CA 1
ATOM 1950 C C . TYR A 1 255 ? 20.100 6.441 -11.097 1.00 86.88 255 TYR A C 1
ATOM 1952 O O . TYR A 1 255 ? 19.394 6.719 -10.132 1.00 86.88 255 TYR A O 1
ATOM 1960 N N . ASP A 1 256 ? 20.632 5.229 -11.268 1.00 81.75 256 ASP A N 1
ATOM 1961 C CA . ASP A 1 256 ? 20.364 4.125 -10.351 1.00 81.75 256 ASP A CA 1
ATOM 1962 C C . ASP A 1 256 ? 20.775 4.484 -8.920 1.00 81.75 256 ASP A C 1
ATOM 1964 O O . ASP A 1 256 ? 19.983 4.309 -7.997 1.00 81.75 256 ASP A O 1
ATOM 1968 N N . LEU A 1 257 ? 21.978 5.033 -8.718 1.00 84.19 257 LEU A N 1
ATOM 1969 C CA . LEU A 1 257 ? 22.436 5.465 -7.393 1.00 84.19 257 LEU A CA 1
ATOM 1970 C C . LEU A 1 257 ? 21.486 6.482 -6.752 1.00 84.19 257 LEU A C 1
ATOM 1972 O O . LEU A 1 257 ? 21.161 6.335 -5.575 1.00 84.19 257 LEU A O 1
ATOM 1976 N N . GLY A 1 258 ? 21.010 7.470 -7.510 1.00 87.50 258 GLY A N 1
ATOM 1977 C CA . GLY A 1 258 ? 20.078 8.466 -6.994 1.00 87.50 258 GLY A CA 1
ATOM 1978 C C . GLY A 1 258 ? 18.686 7.898 -6.697 1.00 87.50 258 GLY A C 1
ATOM 1979 O O . GLY A 1 258 ? 18.112 8.237 -5.663 1.00 87.50 258 GLY A O 1
ATOM 1980 N N . VAL A 1 259 ? 18.176 6.951 -7.498 1.00 86.19 259 VAL A N 1
ATOM 1981 C CA . VAL A 1 259 ? 16.933 6.223 -7.172 1.00 86.19 259 VAL A CA 1
ATOM 1982 C C . VAL A 1 259 ? 17.086 5.454 -5.856 1.00 86.19 259 VAL A C 1
ATOM 1984 O O . VAL A 1 259 ? 16.213 5.538 -4.989 1.00 86.19 259 VAL A O 1
ATOM 1987 N N . HIS A 1 260 ? 18.204 4.741 -5.665 1.00 83.62 260 HIS A N 1
ATOM 1988 C CA . HIS A 1 260 ? 18.470 4.006 -4.423 1.00 83.62 260 HIS A CA 1
ATOM 1989 C C . HIS A 1 260 ? 18.638 4.952 -3.224 1.00 83.62 260 HIS A C 1
ATOM 1991 O O . HIS A 1 260 ? 18.141 4.650 -2.140 1.00 83.62 260 HIS A O 1
ATOM 1997 N N . ALA A 1 261 ? 19.286 6.107 -3.404 1.00 86.81 261 ALA A N 1
ATOM 1998 C CA . ALA A 1 261 ? 19.418 7.126 -2.363 1.00 86.81 261 ALA A CA 1
ATOM 1999 C C . ALA A 1 261 ? 18.057 7.733 -1.978 1.00 86.81 261 ALA A C 1
ATOM 2001 O O . ALA A 1 261 ? 17.760 7.878 -0.793 1.00 86.81 261 ALA A O 1
ATOM 2002 N N . GLY A 1 262 ? 17.192 8.015 -2.957 1.00 88.19 262 GLY A N 1
ATOM 2003 C CA . GLY A 1 262 ? 15.823 8.472 -2.715 1.00 88.19 262 GLY A CA 1
ATOM 2004 C C . GLY A 1 262 ? 14.996 7.429 -1.958 1.00 88.19 262 GLY A C 1
ATOM 2005 O O . GLY A 1 262 ? 14.332 7.754 -0.974 1.00 88.19 262 GLY A O 1
ATOM 2006 N N . ALA A 1 263 ? 15.097 6.156 -2.355 1.00 85.50 263 ALA A N 1
ATOM 2007 C CA . ALA A 1 263 ? 14.458 5.046 -1.650 1.00 85.50 263 ALA A CA 1
ATOM 2008 C C . ALA A 1 263 ? 14.990 4.882 -0.214 1.00 85.50 263 ALA A C 1
ATOM 2010 O O . ALA A 1 263 ? 14.210 4.633 0.704 1.00 85.50 263 ALA A O 1
ATOM 2011 N N . LEU A 1 264 ? 16.295 5.078 0.009 1.00 86.38 264 LEU A N 1
ATOM 2012 C CA . LEU A 1 264 ? 16.894 5.085 1.346 1.00 86.38 264 LEU A CA 1
ATOM 2013 C C . LEU A 1 264 ? 16.354 6.241 2.201 1.00 86.38 264 LEU A C 1
ATOM 2015 O O . LEU A 1 264 ? 16.038 6.035 3.371 1.00 86.38 264 LEU A O 1
ATOM 2019 N N . GLY A 1 265 ? 16.193 7.435 1.628 1.00 87.44 265 GLY A N 1
ATOM 2020 C CA . GLY A 1 265 ? 15.567 8.571 2.308 1.00 87.44 265 GLY A CA 1
ATOM 2021 C C . GLY A 1 265 ? 14.127 8.272 2.740 1.00 87.44 265 GLY A C 1
ATOM 2022 O O . GLY A 1 265 ? 13.756 8.520 3.887 1.00 87.44 265 GLY A O 1
ATOM 2023 N N . LEU A 1 266 ? 13.329 7.657 1.863 1.00 87.50 266 LEU A N 1
ATOM 2024 C CA . LEU A 1 266 ? 11.964 7.220 2.183 1.00 87.50 266 LEU A CA 1
ATOM 2025 C C . LEU A 1 266 ? 11.926 6.103 3.238 1.00 87.50 266 LEU A C 1
ATOM 2027 O O . LEU A 1 266 ? 11.024 6.076 4.085 1.00 87.50 266 LEU A O 1
ATOM 2031 N N . LEU A 1 267 ? 12.915 5.208 3.226 1.00 87.56 267 LEU A N 1
ATOM 2032 C CA . LEU A 1 267 ? 13.103 4.199 4.264 1.00 87.56 267 LEU A CA 1
ATOM 2033 C C . LEU A 1 267 ? 13.386 4.863 5.614 1.00 87.56 267 LEU A C 1
ATOM 2035 O O . LEU A 1 267 ? 12.707 4.544 6.587 1.00 87.56 267 LEU A O 1
ATOM 2039 N N . LEU A 1 268 ? 14.320 5.817 5.679 1.00 87.56 268 LEU A N 1
ATOM 2040 C CA . LEU A 1 268 ? 14.626 6.563 6.905 1.00 87.56 268 LEU A CA 1
ATOM 2041 C C . LEU A 1 268 ? 13.405 7.331 7.419 1.00 87.56 268 LEU A C 1
ATOM 2043 O O . LEU A 1 268 ? 13.090 7.249 8.604 1.00 87.56 268 LEU A O 1
ATOM 2047 N N . ASN A 1 269 ? 12.666 7.998 6.529 1.00 89.12 269 ASN A N 1
ATOM 2048 C CA . ASN A 1 269 ? 11.399 8.638 6.876 1.00 89.12 269 ASN A CA 1
ATOM 2049 C C . ASN A 1 269 ? 10.412 7.632 7.494 1.00 89.12 269 ASN A C 1
ATOM 2051 O O . ASN A 1 269 ? 9.797 7.911 8.519 1.00 89.12 269 ASN A O 1
ATOM 2055 N N . SER A 1 270 ? 10.305 6.430 6.924 1.00 87.81 270 SER A N 1
ATOM 2056 C CA . SER A 1 270 ? 9.441 5.371 7.459 1.00 87.81 270 SER A CA 1
ATOM 2057 C C . SER A 1 270 ? 9.904 4.889 8.838 1.00 87.81 270 SER A C 1
ATOM 2059 O O . SER A 1 270 ? 9.074 4.704 9.724 1.00 87.81 270 SER A O 1
ATOM 2061 N N . VAL A 1 271 ? 11.216 4.754 9.065 1.00 88.81 271 VAL A N 1
ATOM 2062 C CA . VAL A 1 271 ? 11.780 4.419 10.386 1.00 88.81 271 VAL A CA 1
ATOM 2063 C C . VAL A 1 271 ? 11.402 5.482 11.420 1.00 88.81 271 VAL A C 1
ATOM 2065 O O . VAL A 1 271 ? 10.887 5.142 12.487 1.00 88.81 271 VAL A O 1
ATOM 2068 N N . VAL A 1 272 ? 11.596 6.764 11.095 1.00 88.62 272 VAL A N 1
ATOM 2069 C CA . VAL A 1 272 ? 11.243 7.883 11.982 1.00 88.62 272 VAL A CA 1
ATOM 2070 C C . VAL A 1 272 ? 9.745 7.887 12.281 1.00 88.62 272 VAL A C 1
ATOM 2072 O O . VAL A 1 272 ? 9.362 7.971 13.447 1.00 88.62 272 VAL A O 1
ATOM 2075 N N . LEU A 1 273 ? 8.893 7.721 11.265 1.00 86.44 273 LEU A N 1
ATOM 2076 C CA . LEU A 1 273 ? 7.440 7.621 11.439 1.00 86.44 273 LEU A CA 1
ATOM 2077 C C . LEU A 1 273 ? 7.052 6.473 12.380 1.00 86.44 273 LEU A C 1
ATOM 2079 O O . LEU A 1 273 ? 6.220 6.664 13.268 1.00 86.44 273 LEU A O 1
ATOM 2083 N N . GLY A 1 274 ? 7.683 5.306 12.232 1.00 87.19 274 GLY A N 1
ATOM 2084 C CA . GLY A 1 274 ? 7.480 4.159 13.115 1.00 87.19 274 GLY A CA 1
ATOM 2085 C C . GLY A 1 274 ? 7.801 4.494 14.571 1.00 87.19 274 GLY A C 1
ATOM 2086 O O . GLY A 1 274 ? 6.932 4.371 15.437 1.00 87.19 274 GLY A O 1
ATOM 2087 N N . PHE A 1 275 ? 9.007 4.993 14.847 1.00 88.56 275 PHE A N 1
ATOM 2088 C CA . PHE A 1 275 ? 9.406 5.375 16.206 1.00 88.56 275 PHE A CA 1
ATOM 2089 C C . PHE A 1 275 ? 8.517 6.474 16.795 1.00 88.56 275 PHE A C 1
ATOM 2091 O O . PHE A 1 275 ? 8.092 6.379 17.952 1.00 88.56 275 PHE A O 1
ATOM 2098 N N . MET A 1 276 ? 8.188 7.495 16.001 1.00 85.06 276 MET A N 1
ATOM 2099 C CA . MET A 1 276 ? 7.331 8.593 16.440 1.00 85.06 276 MET A CA 1
ATOM 2100 C C . MET A 1 276 ? 5.917 8.110 16.762 1.00 85.06 276 MET A C 1
ATOM 2102 O O . MET A 1 276 ? 5.365 8.526 17.778 1.00 85.06 276 MET A O 1
ATOM 2106 N N . SER A 1 277 ? 5.354 7.178 15.984 1.00 85.12 277 SER A N 1
ATOM 2107 C CA . SER A 1 277 ? 4.005 6.647 16.231 1.00 85.12 277 SER A CA 1
ATOM 2108 C C . SER A 1 277 ? 3.847 6.016 17.623 1.00 85.12 277 SER A C 1
ATOM 2110 O O . SER A 1 277 ? 2.812 6.201 18.261 1.00 85.12 277 SER A O 1
ATOM 2112 N N . LEU A 1 278 ? 4.892 5.355 18.135 1.00 86.12 278 LEU A N 1
ATOM 2113 C CA . LEU A 1 278 ? 4.924 4.798 19.492 1.00 86.12 278 LEU A CA 1
ATOM 2114 C C . LEU A 1 278 ? 5.259 5.865 20.548 1.00 86.12 278 LEU A C 1
ATOM 2116 O O . LEU A 1 278 ? 4.698 5.875 21.644 1.00 86.12 278 LEU A O 1
ATOM 2120 N N . SER A 1 279 ? 6.158 6.791 20.211 1.00 84.38 279 SER A N 1
ATOM 2121 C CA . SER A 1 279 ? 6.673 7.806 21.138 1.00 84.38 279 SER A CA 1
ATOM 2122 C C . SER A 1 279 ? 5.665 8.912 21.452 1.00 84.38 279 SER A C 1
ATOM 2124 O O . SER A 1 279 ? 5.724 9.497 22.533 1.00 84.38 279 SER A O 1
ATOM 2126 N N . VAL A 1 280 ? 4.718 9.197 20.550 1.00 82.06 280 VAL A N 1
ATOM 2127 C CA . VAL A 1 280 ? 3.710 10.263 20.710 1.00 82.06 280 VAL A CA 1
ATOM 2128 C C . VAL A 1 280 ? 2.901 10.107 22.000 1.00 82.06 280 VAL A C 1
ATOM 2130 O O . VAL A 1 280 ? 2.621 11.104 22.666 1.00 82.06 280 VAL A O 1
ATOM 2133 N N . GLU A 1 281 ? 2.550 8.882 22.404 1.00 76.62 281 GLU A N 1
ATOM 2134 C CA . GLU A 1 281 ? 1.783 8.681 23.638 1.00 76.62 281 GLU A CA 1
ATOM 2135 C C . GLU A 1 281 ? 2.627 8.977 24.889 1.00 76.62 281 GLU A C 1
ATOM 2137 O O . GLU A 1 281 ? 2.158 9.635 25.821 1.00 76.62 281 GLU A O 1
ATOM 2142 N N . PHE A 1 282 ? 3.889 8.541 24.893 1.00 80.50 282 PHE A N 1
ATOM 2143 C CA . PHE A 1 282 ? 4.825 8.796 25.986 1.00 80.50 282 PHE A CA 1
ATOM 2144 C C . PHE A 1 282 ? 5.166 10.288 26.106 1.00 80.50 282 PHE A C 1
ATOM 2146 O O . PHE A 1 282 ? 5.047 10.875 27.183 1.00 80.50 282 PHE A O 1
ATOM 2153 N N . LEU A 1 283 ? 5.513 10.923 24.984 1.00 82.19 283 LEU A N 1
ATOM 2154 C CA . LEU A 1 283 ? 5.791 12.357 24.895 1.00 82.19 283 LEU A CA 1
ATOM 2155 C C . LEU A 1 283 ? 4.571 13.184 25.313 1.00 82.19 283 LEU A C 1
ATOM 2157 O O . LEU A 1 283 ? 4.702 14.129 26.089 1.00 82.19 283 LEU A O 1
ATOM 2161 N N . GLY A 1 284 ? 3.373 12.787 24.877 1.00 78.56 284 GLY A N 1
ATOM 2162 C CA . GLY A 1 284 ? 2.123 13.439 25.257 1.00 78.56 284 GLY A CA 1
ATOM 2163 C C . GLY A 1 284 ? 1.863 13.392 26.763 1.00 78.56 284 GLY A C 1
ATOM 2164 O O . GLY A 1 284 ? 1.420 14.389 27.328 1.00 78.56 284 GLY A O 1
ATOM 2165 N N . LYS A 1 285 ? 2.177 12.278 27.438 1.00 80.00 285 LYS A N 1
ATOM 2166 C CA . LYS A 1 285 ? 2.075 12.176 28.906 1.00 80.00 285 LYS A CA 1
ATOM 2167 C C . LYS A 1 285 ? 3.130 13.036 29.609 1.00 80.00 285 LYS A C 1
ATOM 2169 O O . LYS A 1 285 ? 2.796 13.732 30.563 1.00 80.00 285 LYS A O 1
ATOM 2174 N N . LYS A 1 286 ? 4.371 13.048 29.112 1.00 82.06 286 LYS A N 1
ATOM 2175 C CA . LYS A 1 286 ? 5.495 13.782 29.722 1.00 82.06 286 LYS A CA 1
ATOM 2176 C C . LYS A 1 286 ? 5.375 15.308 29.594 1.00 82.06 286 LYS A C 1
ATOM 2178 O O . LYS A 1 286 ? 5.781 16.027 30.497 1.00 82.06 286 LYS A O 1
ATOM 2183 N N . ILE A 1 287 ? 4.799 15.801 28.497 1.00 80.19 287 ILE A N 1
ATOM 2184 C CA . ILE A 1 287 ? 4.697 17.240 28.172 1.00 80.19 287 ILE A CA 1
ATOM 2185 C C . ILE A 1 287 ? 3.373 17.861 28.685 1.00 80.19 287 ILE A C 1
ATOM 2187 O O . ILE A 1 287 ? 3.087 19.045 28.497 1.00 80.19 287 ILE A O 1
ATOM 2191 N N . GLY A 1 288 ? 2.555 17.085 29.407 1.00 77.75 288 GLY A N 1
ATOM 2192 C CA . GLY A 1 288 ? 1.305 17.570 30.001 1.00 77.75 288 GLY A CA 1
ATOM 2193 C C . GLY A 1 288 ? 0.140 17.649 29.010 1.00 77.75 288 GLY A C 1
ATOM 2194 O O . GLY A 1 288 ? -0.728 18.510 29.136 1.00 77.75 288 GLY A O 1
ATOM 2195 N N . GLY A 1 289 ? 0.117 16.762 28.013 1.00 77.50 289 GLY A N 1
ATOM 2196 C CA . GLY A 1 289 ? -1.007 16.547 27.105 1.00 77.50 289 GLY A CA 1
ATOM 2197 C C . GLY A 1 289 ? -0.670 16.707 25.620 1.00 77.50 289 GLY A C 1
ATOM 2198 O O . GLY A 1 289 ? 0.264 17.405 25.225 1.00 77.50 289 GLY A O 1
ATOM 2199 N N . VAL A 1 290 ? -1.505 16.094 24.774 1.00 71.56 290 VAL A N 1
ATOM 2200 C CA . VAL A 1 290 ? -1.351 16.083 23.304 1.00 71.56 290 VAL A CA 1
ATOM 2201 C C . VAL A 1 290 ? -1.378 17.494 22.710 1.00 71.56 290 VAL A C 1
ATOM 2203 O O . VAL A 1 290 ? -0.647 17.761 21.766 1.00 71.56 290 VAL A O 1
ATOM 2206 N N . LYS A 1 291 ? -2.158 18.421 23.286 1.00 74.00 291 LYS A N 1
ATOM 2207 C CA . LYS A 1 291 ? -2.250 19.813 22.808 1.00 74.00 291 LYS A CA 1
ATOM 2208 C C . LYS A 1 291 ? -0.918 20.562 22.914 1.00 74.00 291 LYS A C 1
ATOM 2210 O O . LYS A 1 291 ? -0.551 21.269 21.985 1.00 74.00 291 LYS A O 1
ATOM 2215 N N . ARG A 1 292 ? -0.185 20.390 24.022 1.00 76.75 292 ARG A N 1
ATOM 2216 C CA . ARG A 1 292 ? 1.134 21.017 24.213 1.00 76.75 292 ARG A CA 1
ATOM 2217 C C . ARG A 1 292 ? 2.190 20.378 23.323 1.00 76.75 292 ARG A C 1
ATOM 2219 O O . ARG A 1 292 ? 2.968 21.100 22.719 1.00 76.75 292 ARG A O 1
ATOM 2226 N N . LEU A 1 293 ? 2.162 19.050 23.188 1.00 78.62 293 LEU A N 1
ATOM 2227 C CA . LEU A 1 293 ? 3.023 18.337 22.242 1.00 78.62 293 LEU A CA 1
ATOM 2228 C C . LEU A 1 293 ? 2.826 18.862 20.811 1.00 78.62 293 LEU A C 1
ATOM 2230 O O . LEU A 1 293 ? 3.798 19.202 20.149 1.00 78.62 293 LEU A O 1
ATOM 2234 N N . TRP A 1 294 ? 1.574 18.979 20.361 1.00 74.31 294 TRP A N 1
ATOM 2235 C CA . TRP A 1 294 ? 1.252 19.514 19.036 1.00 74.31 294 TRP A CA 1
ATOM 2236 C C . TRP A 1 294 ? 1.670 20.977 18.878 1.00 74.31 294 TRP A C 1
ATOM 2238 O O . TRP A 1 294 ? 2.206 21.339 17.840 1.00 74.31 294 TRP A O 1
ATOM 2248 N N . GLY A 1 295 ? 1.470 21.807 19.906 1.00 74.94 295 GLY A N 1
ATOM 2249 C CA . GLY A 1 295 ? 1.936 23.193 19.902 1.00 74.94 295 GLY A CA 1
ATOM 2250 C C . GLY A 1 295 ? 3.448 23.290 19.700 1.00 74.94 295 GLY A C 1
ATOM 2251 O O . GLY A 1 295 ? 3.884 24.001 18.809 1.00 74.94 295 GLY A O 1
ATOM 2252 N N . ILE A 1 296 ? 4.236 22.518 20.456 1.00 75.25 296 ILE A N 1
ATOM 2253 C CA . ILE A 1 296 ? 5.706 22.503 20.342 1.00 75.25 296 ILE A CA 1
ATOM 2254 C C . ILE A 1 296 ? 6.152 22.025 18.957 1.00 75.25 296 ILE A C 1
ATOM 2256 O O . ILE A 1 296 ? 7.031 22.637 18.362 1.00 75.25 296 ILE A O 1
ATOM 2260 N N . LEU A 1 297 ? 5.525 20.972 18.425 1.00 71.00 297 LEU A N 1
ATOM 2261 C CA . LEU A 1 297 ? 5.862 20.426 17.107 1.00 71.00 297 LEU A CA 1
ATOM 2262 C C . LEU A 1 297 ? 5.575 21.386 15.943 1.00 71.00 297 LEU A C 1
ATOM 2264 O O . LEU A 1 297 ? 6.132 21.181 14.879 1.00 71.00 297 LEU A O 1
ATOM 2268 N N . ASN A 1 298 ? 4.724 22.404 16.113 1.00 68.31 298 ASN A N 1
ATOM 2269 C CA . ASN A 1 298 ? 4.493 23.412 15.068 1.00 68.31 298 ASN A CA 1
ATOM 2270 C C . ASN A 1 298 ? 5.543 24.539 15.065 1.00 68.31 298 ASN A C 1
ATOM 2272 O O . ASN A 1 298 ? 5.565 25.331 14.128 1.00 68.31 298 ASN A O 1
ATOM 2276 N N . PHE A 1 299 ? 6.379 24.642 16.103 1.00 61.69 299 PHE A N 1
ATOM 2277 C CA . PHE A 1 299 ? 7.457 25.637 16.189 1.00 61.69 299 PHE A CA 1
ATOM 2278 C C . PHE A 1 299 ? 8.832 25.087 15.777 1.00 61.69 299 PHE A C 1
ATOM 2280 O O . PHE A 1 299 ? 9.788 25.858 15.717 1.00 61.69 299 PHE A O 1
ATOM 2287 N N . VAL A 1 300 ? 8.930 23.777 15.529 1.00 46.50 300 VAL A N 1
ATOM 2288 C CA . VAL A 1 300 ? 10.131 23.075 15.044 1.00 46.50 300 VAL A CA 1
ATOM 2289 C C . VAL A 1 300 ? 9.961 22.784 13.563 1.00 46.50 300 VAL A C 1
ATOM 2291 O O . VAL A 1 300 ? 10.932 23.023 12.816 1.00 46.50 300 VAL A O 1
#

Mean predicted aligned error: 9.47 Å

Radius of gyration: 23.1 Å; Cα contacts (8 Å, |Δi|>4): 270; chains: 1; bounding box: 70×44×59 Å

pLDDT: mean 80.88, std 13.58, range [28.19, 95.31]

Foldseek 3Di:
DLQVVLLVPLLLVLLVQLCVDPDPLHRLLVLLLVLLVLLLVLLVLQLCLLVQLVVVPADLDP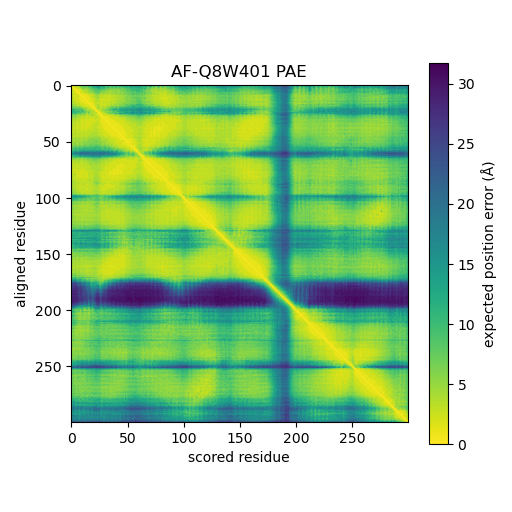DDSVSSVVSNVVSVNSNSNSVSSNVNSVLVLLVVVLVVDPVSNLVSVLVVQLVVLVVLLVVLVLLLDQCLLVVVVVSDDSRADSSSSSSSSVSVVVSVVSNVVSVVCSVPPDDDPDPPPPPPPPPPPDDDDDDDPQPSVSVVVVVVVPDDPVVVVVVVVVVVVVVVVVCCVVCQLQCQQCVVQVHDPPDDPSSVVSSSVSSVVSSVVSVVSSVCSNCLVVVQVVQVHNVSVVVVVVVD

Organism: Nicotiana tabacum (NCBI:txid4097)